Protein AF-A0A7J8QUI2-F1 (afdb_monomer)

Sequence (270 aa):
MNAYTRILAKKHPNFCINCVCPGFVKTDIN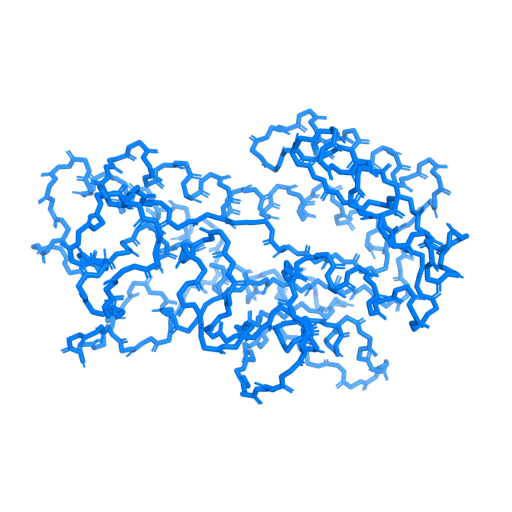NNTGHSTPEEGAAIPVKLALWPNGGAPSGLFFVQVVTGANKGIGLEICKQLAQNGTIVILTARDEKRGVEALHSLKHSGLSDRLAFHQLDVTKPKSIASLADFVKEQFGKLDILVNNAGISGVTFSVASGTEEYSSIWSKATETYELAEECLKTNYYGAKRTTEALIPLLQISESPRIVNISSSTVMLKDMVGKQLKGVLTGFTTEEKLSDLISEYLKDFKQGLLESKGWPTCLSAYTVS

Nearest PDB structures (foldseek):
  5o98-assembly1_A  TM=8.741E-01  e=4.692E-19  Catharanthus roseus
  5o98-assembly2_B  TM=8.730E-01  e=5.574E-19  Catharanthus roseus
  4yae-assembly1_B  TM=7.467E-01  e=2.549E-06  Sphingobium sp. SYK-6
  3u4d-assembly1_A-2  TM=6.286E-01  e=1.681E-04  Bacillus subtilis
  3u49-assembly2_D  TM=5.284E-01  e=1.003E-04  Bacillus subtilis

Foldseek 3Di:
DLLVQLQVCVVCVLAAGEEEALAQEQDVQLLGQGPAYLLSSLVVVLCLLPPDPPDRHGSYYDYDDGHDDDHDNLLNNQLSCLVVPAQDEQEDQDPVVQVVSQVVSVVVVSNVSYHYAYDDLLDLVSLLVVLVVCCVPPVADAEAELPWFHLLWDAPDHGDDDDSVVGQVRTDHDLVSLVVRCSTQPSSLVSSCVSRVVRQVPDPHHYYYRYAHCCLVQQHPPGHGLPPLRPDDNDPVVLVVSSVVLSVCRVVVNCVVVSQRPGSRSRNSD

Radius of gyration: 18.33 Å; Cα contacts (8 Å, |Δi|>4): 467; chains: 1; bounding box: 46×39×49 Å

Organism: Gossypium davidsonii (NCBI:txid34287)

InterPro domains:
  IPR002347 Short-chain dehydrogenase/reductase SDR [PF00106] (65-215)
  IPR002347 Short-chain dehydrogenase/reductase SDR [PR00080] (139-150)
  IPR002347 Short-chain dehydrogenase/reductase SDR [PR00080] (206-214)
  IPR002347 Short-chain dehydrogenase/reductase SDR [PR00080] (267-270)
  IPR002347 Short-chain dehydrogenase/reductase SDR [PR00081] (63-80)
  IPR002347 Short-chain dehydrogenase/reductase SDR [PR00081] (139-150)
  IPR002347 Short-chain dehydrogenase/reductase SDR [PR00081] (200-216)
  IPR002347 Short-chain dehydrogenase/reductase SDR [PR00081] (267-270)
  IPR036291 NAD(P)-binding domain superfamily [SSF51735] (2-61)
  IPR036291 NAD(P)-binding domain superfamily [SSF51735] (64-217)

Structure (mmCIF, N/CA/C/O backbone):
data_AF-A0A7J8QUI2-F1
#
_entry.id   AF-A0A7J8QUI2-F1
#
loop_
_atom_site.group_PDB
_atom_site.id
_atom_site.type_symbol
_atom_site.label_atom_id
_atom_site.label_alt_id
_atom_site.label_comp_id
_atom_site.label_asym_id
_atom_site.label_entity_id
_atom_site.label_seq_id
_atom_site.pdbx_PDB_ins_code
_atom_site.Cartn_x
_atom_site.Cartn_y
_atom_site.Cartn_z
_atom_site.occupancy
_atom_site.B_iso_or_equiv
_atom_site.auth_seq_id
_atom_site.auth_comp_id
_atom_site.auth_asym_id
_atom_site.auth_atom_id
_atom_site.pdbx_PDB_model_num
ATOM 1 N N . MET A 1 1 ? -7.174 -3.251 5.020 1.00 83.88 1 MET A N 1
ATOM 2 C CA . MET A 1 1 ? -6.485 -3.796 3.825 1.00 83.88 1 MET A CA 1
ATOM 3 C C . MET A 1 1 ? -6.555 -5.321 3.668 1.00 83.88 1 MET A C 1
ATOM 5 O O . MET A 1 1 ? -6.699 -5.795 2.539 1.00 83.88 1 MET A O 1
ATOM 9 N N . ASN A 1 2 ? -6.488 -6.124 4.740 1.00 82.75 2 ASN A N 1
ATOM 10 C CA . ASN A 1 2 ? -6.459 -7.600 4.637 1.00 82.75 2 ASN A CA 1
ATOM 11 C C . ASN A 1 2 ? -7.648 -8.203 3.860 1.00 82.75 2 ASN A C 1
ATOM 13 O O . ASN A 1 2 ? -7.455 -9.029 2.968 1.00 82.75 2 ASN A O 1
ATOM 17 N N . ALA A 1 3 ? -8.880 -7.778 4.157 1.00 84.38 3 ALA A N 1
ATOM 18 C CA . ALA A 1 3 ? -10.076 -8.284 3.479 1.00 84.38 3 ALA A CA 1
ATOM 19 C C . ALA A 1 3 ? -10.130 -7.885 1.990 1.00 84.38 3 ALA A C 1
ATOM 21 O O . ALA A 1 3 ? -10.401 -8.736 1.143 1.00 84.38 3 ALA A O 1
ATOM 22 N N . TYR A 1 4 ? -9.775 -6.637 1.660 1.00 89.38 4 TYR A N 1
ATOM 23 C CA . TYR A 1 4 ? -9.671 -6.159 0.275 1.00 89.38 4 TYR A CA 1
ATOM 24 C C . TYR A 1 4 ? -8.707 -7.010 -0.558 1.00 89.38 4 TYR A C 1
ATOM 26 O O . TYR A 1 4 ? -9.054 -7.441 -1.651 1.00 89.38 4 TYR A O 1
ATOM 34 N N . THR A 1 5 ? -7.542 -7.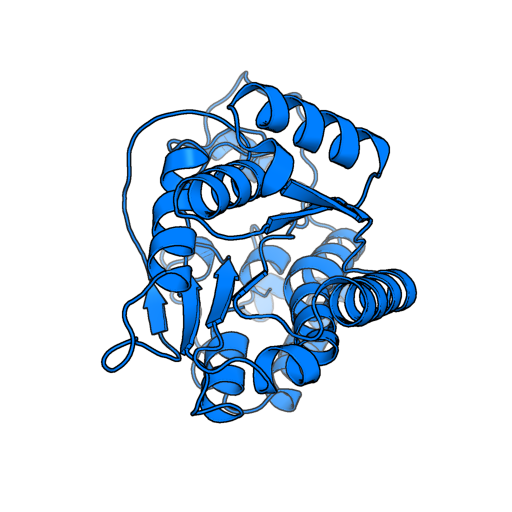350 0.001 1.00 87.94 5 THR A N 1
ATOM 35 C CA . THR A 1 5 ? -6.556 -8.234 -0.646 1.00 87.94 5 THR A CA 1
ATOM 36 C C . THR A 1 5 ? -7.166 -9.584 -1.037 1.00 87.94 5 THR A C 1
ATOM 38 O O . THR A 1 5 ? -6.958 -10.053 -2.152 1.00 87.94 5 THR A O 1
ATOM 41 N N . ARG A 1 6 ? -7.967 -10.196 -0.154 1.00 86.94 6 ARG A N 1
ATOM 42 C CA . ARG A 1 6 ? -8.638 -11.483 -0.418 1.00 86.94 6 ARG A CA 1
ATOM 43 C C . ARG A 1 6 ? -9.709 -11.374 -1.504 1.00 86.94 6 ARG A C 1
ATOM 45 O O . ARG A 1 6 ? -9.823 -12.268 -2.339 1.00 86.94 6 ARG A O 1
ATOM 52 N N . ILE A 1 7 ? -10.486 -10.290 -1.493 1.00 89.06 7 ILE A N 1
ATOM 53 C CA . ILE A 1 7 ? -11.509 -10.010 -2.511 1.00 89.06 7 ILE A CA 1
ATOM 54 C C . ILE A 1 7 ? -10.842 -9.808 -3.875 1.00 89.06 7 ILE A C 1
ATOM 56 O O . ILE A 1 7 ? -11.246 -10.423 -4.861 1.00 89.06 7 ILE A O 1
ATOM 60 N N . LEU A 1 8 ? -9.768 -9.019 -3.917 1.00 90.81 8 LEU A N 1
ATOM 61 C CA . LEU A 1 8 ? -9.029 -8.718 -5.134 1.00 90.81 8 LEU A CA 1
ATOM 62 C C . LEU A 1 8 ? -8.315 -9.956 -5.704 1.00 90.81 8 LEU A C 1
ATOM 64 O O . LEU A 1 8 ? -8.410 -10.202 -6.902 1.00 90.81 8 LEU A O 1
ATOM 68 N N . ALA A 1 9 ? -7.697 -10.787 -4.856 1.00 88.75 9 ALA A N 1
ATOM 69 C CA . ALA A 1 9 ? -7.125 -12.080 -5.251 1.00 88.75 9 ALA A CA 1
ATOM 70 C C . ALA A 1 9 ? -8.171 -13.018 -5.881 1.00 88.75 9 ALA A C 1
ATOM 72 O O . ALA A 1 9 ? -7.892 -13.687 -6.87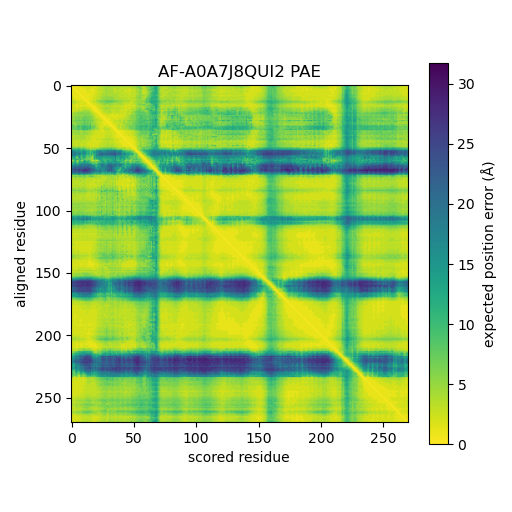2 1.00 88.75 9 ALA A O 1
ATOM 73 N N . LYS A 1 10 ? -9.404 -13.031 -5.354 1.00 88.56 10 LYS A N 1
ATOM 74 C CA . LYS A 1 10 ? -10.517 -13.797 -5.939 1.00 88.56 10 LYS A CA 1
ATOM 75 C C . LYS A 1 10 ? -10.998 -13.212 -7.277 1.00 88.56 10 LYS A C 1
ATOM 77 O O . LYS A 1 10 ? -11.400 -13.968 -8.156 1.00 88.56 10 LYS A O 1
ATOM 82 N N . LYS A 1 11 ? -10.977 -11.883 -7.423 1.00 91.38 11 LYS A N 1
ATOM 83 C CA . LYS A 1 11 ? -11.385 -11.142 -8.632 1.00 91.38 11 LYS A CA 1
ATOM 84 C C . LYS A 1 11 ? -10.360 -11.270 -9.770 1.00 91.38 11 LYS A C 1
ATOM 86 O O . LYS A 1 11 ? -10.746 -11.283 -10.934 1.00 91.38 11 LYS A O 1
ATOM 91 N N . HIS A 1 12 ? -9.078 -11.415 -9.433 1.00 91.19 12 HIS A N 1
ATOM 92 C CA . HIS A 1 12 ? -7.960 -11.544 -10.372 1.00 91.19 12 HIS A CA 1
ATOM 93 C C . HIS A 1 12 ? -7.139 -12.817 -10.075 1.00 91.19 12 HIS A C 1
ATOM 95 O O . HIS A 1 12 ? -6.015 -12.717 -9.585 1.00 91.19 12 HIS A O 1
ATOM 101 N N . PRO A 1 13 ? -7.659 -14.024 -10.378 1.00 88.06 13 PRO A N 1
ATOM 102 C CA . PRO A 1 13 ? -7.003 -15.290 -10.022 1.00 88.06 13 PRO A CA 1
ATOM 103 C C . PRO A 1 13 ? -5.641 -15.506 -10.705 1.00 88.06 13 PRO A C 1
ATOM 105 O O . PRO A 1 13 ? -4.822 -16.268 -10.202 1.00 88.06 13 PRO A O 1
ATOM 108 N N . ASN A 1 14 ? -5.378 -14.810 -11.816 1.00 87.44 14 ASN A N 1
ATOM 109 C CA . ASN A 1 14 ? -4.098 -14.850 -12.533 1.00 87.44 14 ASN A CA 1
ATOM 110 C C . ASN A 1 14 ? -3.036 -13.907 -11.925 1.00 87.44 14 ASN A C 1
ATOM 112 O O . ASN A 1 14 ? -1.919 -13.841 -12.428 1.00 87.44 14 ASN A O 1
ATOM 116 N N . PHE A 1 15 ? -3.381 -13.138 -10.887 1.00 89.31 15 PHE A N 1
ATOM 117 C CA . PHE A 1 15 ? -2.477 -12.210 -10.208 1.00 89.31 15 PHE A CA 1
ATOM 118 C C . PHE A 1 15 ? -2.055 -12.798 -8.855 1.00 89.31 15 PHE A C 1
ATOM 120 O O . PHE A 1 15 ? -2.868 -13.380 -8.128 1.00 89.31 15 PHE A O 1
ATOM 127 N N . CYS A 1 16 ? -0.806 -12.568 -8.448 1.00 90.12 16 CYS A N 1
ATOM 128 C CA . CYS A 1 16 ? -0.374 -12.893 -7.087 1.00 90.12 16 CYS A CA 1
ATOM 129 C C . CYS A 1 16 ? -0.553 -11.652 -6.210 1.00 90.12 16 CYS A C 1
ATOM 131 O O . CYS A 1 16 ? 0.210 -10.688 -6.296 1.00 90.12 16 CYS A O 1
ATOM 133 N N . ILE A 1 17 ? -1.611 -11.665 -5.402 1.00 89.31 17 ILE A N 1
ATOM 134 C CA . ILE A 1 17 ? -2.102 -10.512 -4.649 1.00 89.31 17 ILE A CA 1
ATOM 135 C C . ILE A 1 17 ? -2.018 -10.851 -3.169 1.00 89.31 17 ILE A C 1
ATOM 137 O O . ILE A 1 17 ? -2.785 -11.674 -2.678 1.00 89.31 17 ILE A O 1
ATOM 141 N N . ASN A 1 18 ? -1.085 -10.235 -2.449 1.00 86.44 18 ASN A N 1
ATOM 142 C CA . ASN A 1 18 ? -0.805 -10.571 -1.056 1.00 86.44 18 ASN A CA 1
ATOM 143 C C . ASN A 1 18 ? -0.789 -9.337 -0.164 1.00 86.44 18 ASN A C 1
ATOM 145 O O . ASN A 1 18 ? -0.581 -8.212 -0.617 1.00 86.44 18 ASN A O 1
ATOM 149 N N . CYS A 1 19 ? -0.994 -9.567 1.128 1.00 83.75 19 CYS A N 1
ATOM 150 C CA . CYS A 1 19 ? -0.905 -8.539 2.149 1.00 83.75 19 CYS A CA 1
ATOM 151 C C . CYS A 1 19 ? 0.195 -8.889 3.150 1.00 83.75 19 CYS A C 1
ATOM 153 O O . CYS A 1 19 ? 0.457 -10.062 3.412 1.00 83.75 19 CYS A O 1
ATOM 155 N N . VAL A 1 20 ? 0.872 -7.885 3.694 1.00 82.81 20 VAL A N 1
ATOM 156 C CA . VAL A 1 20 ? 2.030 -8.100 4.563 1.00 82.81 20 VAL A CA 1
ATOM 157 C C . VAL A 1 20 ? 2.093 -7.049 5.659 1.00 82.81 20 VAL A C 1
ATOM 159 O O . VAL A 1 20 ? 1.961 -5.855 5.397 1.00 82.81 20 VAL A O 1
ATOM 162 N N . CYS A 1 21 ? 2.322 -7.501 6.890 1.00 80.81 21 CYS A N 1
ATOM 163 C CA . CYS A 1 21 ? 2.777 -6.630 7.962 1.00 80.81 21 CYS A CA 1
ATOM 164 C C . CYS A 1 21 ? 4.313 -6.515 7.890 1.00 80.81 21 CYS A C 1
ATOM 166 O O . CYS A 1 21 ? 4.985 -7.545 7.980 1.00 80.81 21 CYS A O 1
ATOM 168 N N . PRO A 1 22 ? 4.884 -5.301 7.767 1.00 73.75 22 PRO A N 1
ATOM 169 C CA . PRO A 1 22 ? 6.332 -5.082 7.753 1.00 73.75 22 PRO A CA 1
ATOM 170 C C . PRO A 1 22 ? 6.965 -5.173 9.157 1.00 73.75 22 PRO A C 1
ATOM 172 O O . PRO A 1 22 ? 8.160 -4.949 9.307 1.00 73.75 22 PRO A O 1
ATOM 175 N N . GLY A 1 23 ? 6.178 -5.470 10.196 1.00 73.44 23 GLY A N 1
ATOM 176 C CA . GLY A 1 23 ? 6.597 -5.414 11.595 1.00 73.44 23 GLY A CA 1
ATOM 177 C C . GLY A 1 23 ? 6.425 -4.021 12.207 1.00 73.44 23 GLY A C 1
ATOM 178 O O . GLY A 1 23 ? 5.880 -3.101 11.594 1.00 73.44 23 GLY A O 1
ATOM 179 N N . PHE A 1 24 ? 6.883 -3.856 13.449 1.00 73.62 24 PHE A N 1
ATOM 180 C CA . PHE A 1 24 ? 6.763 -2.591 14.174 1.00 73.62 24 PHE A CA 1
ATOM 181 C C . PHE A 1 24 ? 7.965 -1.674 13.884 1.00 73.62 24 PHE A C 1
ATOM 183 O O . PHE A 1 24 ? 8.955 -1.641 14.617 1.00 73.62 24 PHE A O 1
ATOM 190 N N . VAL A 1 25 ? 7.883 -0.969 12.753 1.00 75.81 25 VAL A N 1
ATOM 191 C CA . VAL A 1 25 ? 9.021 -0.329 12.079 1.00 75.81 25 VAL A CA 1
ATOM 192 C C . VAL A 1 25 ? 9.087 1.189 12.286 1.00 75.81 25 VAL A C 1
ATOM 194 O O . VAL A 1 25 ? 8.081 1.878 12.128 1.00 75.81 25 VAL A O 1
ATOM 197 N N . LYS A 1 26 ? 10.280 1.736 12.563 1.00 77.94 26 LYS A N 1
ATOM 198 C CA . LYS A 1 26 ? 10.544 3.176 12.753 1.00 77.94 26 LYS A CA 1
ATOM 199 C C . LYS A 1 26 ? 10.162 3.979 11.511 1.00 77.94 26 LYS A C 1
ATOM 201 O O . LYS A 1 26 ? 10.851 3.930 10.492 1.00 77.94 26 LYS A O 1
ATOM 206 N N . THR A 1 27 ? 9.047 4.698 11.595 1.00 75.88 27 THR A N 1
ATOM 207 C CA . THR A 1 27 ? 8.520 5.544 10.518 1.00 75.88 27 THR A CA 1
ATOM 208 C C . THR A 1 27 ? 7.736 6.720 11.097 1.00 75.88 27 THR A C 1
ATOM 210 O O . THR A 1 27 ? 7.347 6.711 12.265 1.00 75.88 27 THR A O 1
ATOM 213 N N . ASP A 1 28 ? 7.435 7.711 10.259 1.00 77.88 28 ASP A N 1
ATOM 214 C CA . ASP A 1 28 ? 6.601 8.861 10.629 1.00 77.88 28 ASP A CA 1
ATOM 215 C C . ASP A 1 28 ? 5.225 8.425 11.197 1.00 77.88 28 ASP A C 1
ATOM 217 O O . ASP A 1 28 ? 4.696 9.084 12.089 1.00 77.88 28 ASP A O 1
ATOM 221 N N . ILE A 1 29 ? 4.684 7.268 10.771 1.00 75.62 29 ILE A N 1
ATOM 222 C CA . ILE A 1 29 ? 3.370 6.738 11.196 1.00 75.62 29 ILE A CA 1
ATOM 223 C C . ILE A 1 29 ? 3.278 6.445 12.703 1.00 75.62 29 ILE A C 1
ATOM 225 O O . ILE A 1 29 ? 2.197 6.523 13.284 1.00 75.62 29 ILE A O 1
ATOM 229 N N . ASN A 1 30 ? 4.409 6.104 13.331 1.00 69.50 30 ASN A N 1
ATOM 230 C CA . ASN A 1 30 ? 4.522 5.774 14.752 1.00 69.50 30 ASN A CA 1
ATOM 231 C C . ASN A 1 30 ? 5.491 6.709 15.482 1.00 69.50 30 ASN A C 1
ATOM 233 O O . ASN A 1 30 ? 6.081 6.321 16.489 1.00 69.50 30 ASN A O 1
ATOM 237 N N . ASN A 1 31 ? 5.689 7.926 14.966 1.00 73.69 31 ASN A N 1
ATOM 238 C CA . ASN A 1 31 ? 6.605 8.912 15.538 1.00 73.69 31 ASN A CA 1
ATOM 239 C C . ASN A 1 31 ? 8.040 8.363 15.742 1.00 73.69 31 ASN A C 1
ATOM 241 O O . ASN A 1 31 ? 8.725 8.699 16.704 1.00 73.69 31 ASN A O 1
ATOM 245 N N . ASN A 1 32 ? 8.479 7.469 14.845 1.00 76.06 32 ASN A N 1
ATOM 246 C CA . ASN A 1 32 ? 9.757 6.747 14.892 1.00 76.06 32 ASN A CA 1
ATOM 247 C C . ASN A 1 32 ? 9.994 5.889 16.159 1.00 76.06 32 ASN A C 1
ATOM 249 O O . ASN A 1 32 ? 11.134 5.535 16.457 1.00 76.06 32 ASN A O 1
ATOM 253 N N . THR A 1 33 ? 8.929 5.480 16.860 1.00 72.44 33 THR A N 1
ATOM 254 C CA . THR A 1 33 ? 8.998 4.625 18.069 1.00 72.44 33 THR A CA 1
ATOM 255 C C . THR A 1 33 ? 9.194 3.128 17.787 1.00 72.44 33 THR A C 1
ATOM 257 O O . THR A 1 33 ? 9.359 2.346 18.723 1.00 72.44 33 THR A O 1
ATOM 260 N N . GLY A 1 34 ? 9.201 2.726 16.509 1.00 69.38 34 GLY A N 1
ATOM 261 C CA . GLY A 1 34 ? 9.439 1.351 16.051 1.00 69.38 34 GLY A CA 1
ATOM 262 C C . GLY A 1 34 ? 10.635 0.646 16.703 1.00 69.38 34 GLY A C 1
ATOM 263 O O . GLY A 1 34 ? 11.652 1.267 17.009 1.00 69.38 34 GLY A O 1
ATOM 264 N N . HIS A 1 35 ? 10.556 -0.674 16.855 1.00 72.88 35 HIS A N 1
ATOM 265 C CA . HIS A 1 35 ? 11.715 -1.494 17.229 1.00 72.88 35 HIS A CA 1
ATOM 266 C C . HIS A 1 35 ? 12.541 -1.866 15.993 1.00 72.88 35 HIS A C 1
ATOM 268 O O . HIS A 1 35 ? 13.765 -1.745 16.009 1.00 72.88 35 HIS A O 1
ATOM 274 N N . SER A 1 36 ? 11.851 -2.231 14.912 1.00 72.12 36 SER A N 1
ATOM 275 C CA . SER A 1 36 ? 12.439 -2.575 13.620 1.00 72.12 36 SER A CA 1
ATOM 276 C C . SER A 1 36 ? 12.769 -1.343 12.785 1.00 72.12 36 SER A C 1
ATOM 278 O O . SER A 1 36 ? 12.201 -0.264 12.964 1.00 72.12 36 SER A O 1
ATOM 280 N N . THR A 1 37 ? 13.663 -1.496 11.821 1.00 77.12 37 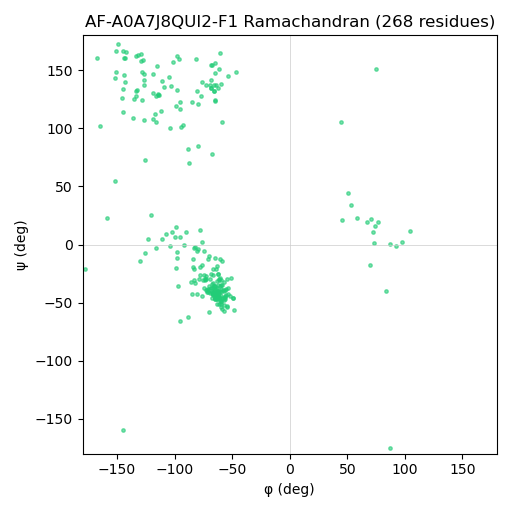THR A N 1
ATOM 281 C CA . THR A 1 37 ? 13.984 -0.475 10.827 1.00 77.12 37 THR A CA 1
ATOM 282 C C . THR A 1 37 ? 13.313 -0.721 9.470 1.00 77.12 37 THR A C 1
ATOM 284 O O . THR A 1 37 ? 12.918 -1.829 9.124 1.00 77.12 37 THR A O 1
ATOM 287 N N . PRO A 1 38 ? 13.148 0.334 8.671 1.00 79.88 38 PRO A N 1
ATOM 288 C CA . PRO A 1 38 ? 12.580 0.273 7.329 1.00 79.88 38 PRO A CA 1
ATOM 289 C C . PRO A 1 38 ? 13.129 -0.730 6.318 1.00 79.88 38 PRO A C 1
ATOM 291 O O . PRO A 1 38 ? 12.363 -1.171 5.467 1.00 79.88 38 PRO A O 1
ATOM 294 N N . GLU A 1 39 ? 14.399 -1.113 6.409 1.00 79.25 39 GLU A N 1
ATOM 295 C CA . GLU A 1 39 ? 14.991 -2.132 5.530 1.00 79.25 39 GLU A CA 1
ATOM 296 C C . GLU A 1 39 ? 14.451 -3.529 5.820 1.00 79.25 39 GLU A C 1
ATOM 298 O O . GLU A 1 39 ? 14.096 -4.282 4.911 1.00 79.25 39 GLU A O 1
ATOM 303 N N . GLU A 1 40 ? 14.270 -3.808 7.103 1.00 79.31 40 GLU A N 1
ATOM 304 C CA . GLU A 1 40 ? 13.644 -5.012 7.635 1.00 79.31 40 GLU A CA 1
ATOM 305 C C . GLU A 1 40 ? 12.190 -5.107 7.172 1.00 79.31 40 GLU A C 1
ATOM 307 O O . GLU A 1 40 ? 11.741 -6.145 6.684 1.00 79.31 40 GLU A O 1
ATOM 312 N N . GLY A 1 41 ? 11.476 -3.981 7.266 1.00 78.06 41 GLY A N 1
ATOM 313 C CA . GLY A 1 41 ? 10.093 -3.861 6.820 1.00 78.06 41 GLY A CA 1
ATOM 314 C C . GLY A 1 41 ? 9.914 -3.980 5.307 1.00 78.06 41 GLY A C 1
ATOM 315 O O . GLY A 1 41 ? 8.850 -4.404 4.859 1.00 78.06 41 GLY A O 1
ATOM 316 N N . ALA A 1 42 ? 10.937 -3.642 4.518 1.00 84.31 42 ALA A N 1
ATOM 317 C CA . ALA A 1 42 ? 10.921 -3.738 3.060 1.00 84.31 42 ALA A CA 1
ATOM 318 C C . ALA A 1 42 ? 11.152 -5.167 2.536 1.00 84.31 42 ALA A C 1
ATOM 320 O O . ALA A 1 42 ? 10.592 -5.534 1.500 1.00 84.31 42 ALA A O 1
ATOM 321 N N . ALA A 1 43 ? 11.908 -5.994 3.268 1.00 83.06 43 ALA A N 1
ATOM 322 C CA . ALA A 1 43 ? 12.372 -7.301 2.801 1.00 83.06 43 ALA A CA 1
ATOM 323 C C . ALA A 1 43 ? 11.240 -8.255 2.370 1.00 83.06 43 ALA A C 1
ATOM 325 O O . ALA A 1 43 ? 11.354 -8.960 1.365 1.00 83.06 43 ALA A O 1
ATOM 326 N N . ILE A 1 44 ? 10.122 -8.291 3.105 1.00 81.88 44 ILE A N 1
ATOM 327 C CA . ILE A 1 44 ? 9.007 -9.205 2.800 1.00 81.88 44 ILE A CA 1
ATOM 328 C C . ILE A 1 44 ? 8.106 -8.681 1.674 1.00 81.88 44 ILE A C 1
ATOM 330 O O . ILE A 1 44 ? 7.789 -9.473 0.783 1.00 81.88 44 ILE A O 1
ATOM 334 N N . PRO A 1 45 ? 7.741 -7.384 1.625 1.00 83.81 45 PRO A N 1
ATOM 335 C CA . PRO A 1 45 ? 7.160 -6.784 0.429 1.00 83.81 45 PRO A CA 1
ATOM 336 C C . PRO A 1 45 ? 7.959 -7.077 -0.848 1.00 83.81 45 PRO A C 1
ATOM 338 O O . PRO A 1 45 ? 7.380 -7.510 -1.842 1.00 83.81 45 PRO A O 1
ATOM 341 N N . VAL A 1 46 ? 9.287 -6.929 -0.798 1.00 85.50 46 VAL A N 1
ATOM 342 C CA . VAL A 1 46 ? 10.198 -7.229 -1.915 1.00 85.50 46 VAL A CA 1
ATOM 343 C C . VAL A 1 46 ? 10.180 -8.722 -2.256 1.00 85.50 46 VAL A C 1
ATOM 345 O O . VAL A 1 46 ? 10.013 -9.080 -3.418 1.00 85.50 46 VAL A O 1
ATOM 348 N N . LYS A 1 47 ? 10.255 -9.615 -1.260 1.00 86.62 47 LYS A N 1
ATOM 349 C CA . LYS A 1 47 ? 10.179 -11.072 -1.475 1.00 86.62 47 LYS A CA 1
ATOM 350 C C . LYS A 1 47 ? 8.857 -11.524 -2.109 1.00 86.62 47 LYS A C 1
ATOM 352 O O . LYS A 1 47 ? 8.859 -12.460 -2.902 1.00 86.62 47 LYS A O 1
ATOM 357 N N . LEU A 1 48 ? 7.734 -10.889 -1.766 1.00 84.50 48 LEU A N 1
ATOM 358 C CA . LEU A 1 48 ? 6.426 -11.177 -2.369 1.00 84.50 48 LEU A CA 1
ATOM 359 C C . LEU A 1 48 ? 6.316 -10.615 -3.793 1.00 84.50 48 LEU A C 1
ATOM 361 O O . LEU A 1 48 ? 5.753 -11.276 -4.665 1.00 84.50 48 LEU A O 1
ATOM 365 N N . ALA A 1 49 ? 6.884 -9.433 -4.039 1.00 81.94 49 ALA A N 1
ATOM 366 C CA . ALA A 1 49 ? 6.967 -8.830 -5.366 1.00 81.94 49 ALA A CA 1
ATOM 367 C C . ALA A 1 49 ? 7.863 -9.633 -6.330 1.00 81.94 49 ALA A C 1
ATOM 369 O O . ALA A 1 49 ? 7.543 -9.749 -7.507 1.00 81.94 49 ALA A O 1
ATOM 370 N N . LEU A 1 50 ? 8.946 -10.234 -5.831 1.00 86.06 50 LEU A N 1
ATOM 371 C CA . LEU A 1 50 ? 9.906 -11.020 -6.617 1.00 86.06 50 LEU A CA 1
ATOM 372 C C . LEU A 1 50 ? 9.673 -12.543 -6.530 1.00 86.06 50 LEU A C 1
ATOM 374 O O . LEU A 1 50 ? 10.557 -13.326 -6.878 1.00 86.06 50 LEU A O 1
ATOM 378 N N . TRP A 1 51 ? 8.511 -12.994 -6.039 1.00 83.50 51 TRP A N 1
ATOM 379 C CA . TRP A 1 51 ? 8.273 -14.424 -5.817 1.00 83.50 51 TRP A CA 1
ATOM 380 C C . TRP A 1 51 ? 8.249 -15.215 -7.145 1.00 83.50 51 TRP A C 1
ATOM 382 O O . TRP A 1 51 ? 7.515 -14.812 -8.059 1.00 83.50 51 TRP A O 1
ATOM 392 N N . PRO A 1 52 ? 8.974 -16.353 -7.251 1.00 77.94 52 PRO A N 1
ATOM 393 C CA . PRO A 1 52 ? 9.070 -17.145 -8.478 1.00 77.94 52 PRO A CA 1
ATOM 394 C C . PRO A 1 52 ? 7.728 -17.552 -9.098 1.00 77.94 52 PRO A C 1
ATOM 396 O O . PRO A 1 52 ? 6.757 -17.880 -8.409 1.00 77.94 52 PRO A O 1
ATOM 399 N N . ASN A 1 53 ? 7.694 -17.584 -10.428 1.00 67.94 53 ASN A N 1
ATOM 400 C CA . ASN A 1 53 ? 6.529 -18.024 -11.190 1.00 67.94 53 ASN A CA 1
ATOM 401 C C . ASN A 1 53 ? 6.217 -19.512 -10.959 1.00 67.94 53 ASN A C 1
ATOM 403 O O . ASN A 1 53 ? 7.114 -20.321 -10.745 1.00 67.94 53 ASN A O 1
ATOM 407 N N . GLY A 1 54 ? 4.929 -19.870 -11.012 1.00 55.78 54 GLY A N 1
ATOM 408 C CA . GLY A 1 54 ? 4.464 -21.261 -10.891 1.00 55.78 54 GLY A CA 1
ATOM 409 C C . GLY A 1 54 ? 4.209 -21.775 -9.466 1.00 55.78 54 GLY A C 1
ATOM 410 O O . GLY A 1 54 ? 3.794 -22.918 -9.310 1.00 55.78 54 GLY A O 1
ATOM 411 N N . GLY A 1 55 ? 4.406 -20.957 -8.426 1.00 59.59 55 GLY A N 1
ATOM 412 C CA . GLY A 1 55 ? 4.145 -21.359 -7.033 1.00 59.59 55 GLY A CA 1
ATOM 413 C C . GLY A 1 55 ? 3.933 -20.194 -6.065 1.00 59.59 55 GLY A C 1
ATOM 414 O O . GLY A 1 55 ? 4.182 -20.326 -4.867 1.00 59.59 55 GLY A O 1
ATOM 415 N N . ALA A 1 56 ? 3.546 -19.028 -6.580 1.00 60.31 56 ALA A N 1
ATOM 416 C CA . ALA A 1 56 ? 3.355 -17.833 -5.773 1.00 60.31 56 ALA A CA 1
ATOM 417 C C . ALA A 1 56 ? 2.027 -17.890 -4.995 1.00 60.31 56 ALA A C 1
ATOM 419 O O . ALA A 1 56 ? 0.975 -18.103 -5.605 1.00 60.31 56 ALA A O 1
ATOM 420 N N . PRO A 1 57 ? 2.038 -17.682 -3.664 1.00 60.94 57 PRO A N 1
ATOM 421 C CA . PRO A 1 57 ? 0.805 -17.558 -2.898 1.00 60.94 57 PRO A CA 1
ATOM 422 C C . PRO A 1 57 ? -0.015 -16.353 -3.384 1.00 60.94 57 PRO A C 1
ATOM 424 O O . PRO A 1 57 ? 0.542 -15.362 -3.859 1.00 60.94 57 PRO A O 1
ATOM 427 N N . SER A 1 58 ? -1.337 -16.423 -3.244 1.00 66.88 58 SER A N 1
ATOM 428 C CA . SER A 1 58 ? -2.254 -15.314 -3.530 1.00 66.88 58 SER A CA 1
ATOM 429 C C . SER A 1 58 ? -3.404 -15.328 -2.521 1.00 66.88 58 SER A C 1
ATOM 431 O O . SER A 1 58 ? -3.813 -16.387 -2.043 1.00 66.88 58 SER A O 1
ATOM 433 N N . GLY A 1 59 ? -3.897 -14.150 -2.145 1.00 58.03 59 GLY A N 1
ATOM 434 C CA . GLY A 1 59 ? -4.914 -13.958 -1.110 1.00 58.03 59 GLY A CA 1
ATOM 435 C C . GLY A 1 59 ? -4.429 -14.183 0.328 1.00 58.03 59 GLY A C 1
ATOM 436 O O . GLY A 1 59 ? -5.266 -14.236 1.232 1.00 58.03 59 GLY A O 1
ATOM 437 N N . LEU A 1 60 ? -3.117 -14.321 0.562 1.00 63.31 60 LEU A N 1
ATOM 438 C CA . LEU A 1 60 ? -2.549 -14.582 1.889 1.00 63.31 60 LEU A CA 1
ATOM 439 C C . LEU A 1 60 ? -2.072 -13.303 2.597 1.00 63.31 60 LEU A C 1
ATOM 441 O O . LEU A 1 60 ? -1.819 -12.267 1.977 1.00 63.31 60 LEU A O 1
ATOM 445 N N . PHE A 1 61 ? -1.949 -13.405 3.922 1.00 41.78 61 PHE A N 1
ATOM 446 C CA . PHE A 1 61 ? -1.397 -12.375 4.797 1.00 41.78 61 PHE A CA 1
ATOM 447 C C . PHE A 1 61 ? -0.120 -12.889 5.474 1.00 41.78 61 PHE A C 1
ATOM 449 O O . PHE A 1 61 ? -0.134 -13.963 6.076 1.00 41.78 61 PHE A O 1
ATOM 456 N N . PHE A 1 62 ? 0.972 -12.129 5.374 1.00 49.47 62 PHE A N 1
ATOM 457 C CA . PHE A 1 62 ? 2.299 -12.516 5.860 1.00 49.47 62 PHE A CA 1
ATOM 458 C C . PHE A 1 62 ? 2.751 -11.682 7.063 1.00 49.47 62 PHE A C 1
ATOM 460 O O . PHE A 1 62 ? 2.559 -10.466 7.109 1.00 49.47 62 PHE A O 1
ATOM 467 N N . VAL A 1 63 ? 3.399 -12.358 8.015 1.00 32.66 63 VAL A N 1
ATOM 468 C CA . VAL A 1 63 ? 3.890 -11.815 9.290 1.00 32.66 63 VAL A CA 1
ATOM 469 C C . VAL A 1 63 ? 5.297 -12.336 9.513 1.00 32.66 63 VAL A C 1
ATOM 471 O O . VAL A 1 63 ? 5.486 -13.551 9.482 1.00 32.66 63 VAL A O 1
ATOM 474 N N . GLN A 1 64 ? 6.275 -11.457 9.730 1.00 33.06 64 GLN A N 1
ATOM 475 C CA . GLN A 1 64 ? 7.660 -11.852 10.013 1.00 33.06 64 GLN A CA 1
ATOM 476 C C . GLN A 1 64 ? 8.326 -10.892 11.008 1.00 33.06 64 GLN A C 1
ATOM 478 O O . GLN A 1 64 ? 7.814 -9.809 11.289 1.00 33.06 64 GLN A O 1
ATOM 483 N N . VAL A 1 65 ? 9.470 -11.326 11.536 1.00 25.16 65 VAL A N 1
ATOM 484 C CA . VAL A 1 65 ? 10.396 -10.558 12.379 1.00 25.16 65 VAL A CA 1
ATOM 485 C C . VAL A 1 65 ? 11.724 -10.492 11.627 1.00 25.16 65 VAL A C 1
ATOM 487 O O . VAL A 1 65 ? 12.187 -11.518 11.133 1.00 25.16 65 VAL A O 1
ATOM 490 N N . VAL A 1 66 ? 12.305 -9.299 11.496 1.00 28.34 66 VAL A N 1
ATOM 491 C CA . VAL A 1 66 ? 13.520 -9.011 10.705 1.00 28.34 66 VAL A CA 1
ATOM 492 C C . VAL A 1 66 ? 14.349 -7.939 11.462 1.00 28.34 66 VAL A C 1
ATOM 494 O O . VAL A 1 66 ? 13.800 -7.316 12.370 1.00 28.34 66 VAL A O 1
ATOM 497 N N . THR A 1 67 ? 15.658 -7.777 11.185 1.00 26.81 67 THR A N 1
ATOM 498 C CA . THR A 1 67 ? 16.616 -6.954 11.980 1.00 26.81 67 THR A CA 1
ATOM 499 C C . THR A 1 67 ? 17.715 -6.241 11.134 1.00 26.81 67 THR A C 1
ATOM 501 O O . THR A 1 67 ? 18.453 -6.927 10.433 1.00 26.81 67 THR A O 1
ATOM 504 N N . GLY A 1 68 ? 17.874 -4.909 11.253 1.00 25.64 68 GLY A N 1
ATOM 505 C CA . GLY A 1 68 ? 18.803 -3.975 10.556 1.00 25.64 68 GLY A CA 1
ATOM 506 C C . GLY A 1 68 ? 18.491 -3.586 9.083 1.00 25.64 68 GLY A C 1
ATOM 507 O O . GLY A 1 68 ? 17.948 -4.410 8.357 1.00 25.64 68 GLY A O 1
ATOM 508 N N . ALA A 1 69 ? 18.856 -2.398 8.546 1.00 39.66 69 ALA A N 1
ATOM 509 C CA . ALA A 1 69 ? 19.150 -1.057 9.106 1.00 39.66 69 ALA A CA 1
ATOM 510 C C . ALA A 1 69 ? 19.164 0.065 7.995 1.00 39.66 69 ALA A C 1
ATOM 512 O O . ALA A 1 69 ? 20.205 0.359 7.409 1.00 39.66 69 ALA A O 1
ATOM 513 N N . ASN A 1 70 ? 18.155 0.936 7.775 1.00 31.89 70 ASN A N 1
ATOM 514 C CA . ASN A 1 70 ? 17.742 1.921 8.795 1.00 31.89 70 ASN A CA 1
ATOM 515 C C . ASN A 1 70 ? 16.538 2.889 8.524 1.00 31.89 70 ASN A C 1
ATOM 517 O O . ASN A 1 70 ? 16.057 3.418 9.527 1.00 31.89 70 ASN A O 1
ATOM 521 N N . LYS A 1 71 ? 16.048 3.220 7.297 1.00 51.97 71 LYS A N 1
ATOM 522 C CA . LYS A 1 71 ? 15.093 4.374 7.117 1.00 51.97 71 LYS A CA 1
ATOM 523 C C . LYS A 1 71 ? 14.073 4.341 5.940 1.00 51.97 71 LYS A C 1
ATOM 525 O O . LYS A 1 71 ? 14.405 3.883 4.861 1.00 51.97 71 LYS A O 1
ATOM 530 N N . GLY A 1 72 ? 12.845 4.850 6.188 1.00 70.88 72 GLY A N 1
ATOM 531 C CA . GLY A 1 72 ? 11.620 4.899 5.342 1.00 70.88 72 GLY A CA 1
ATOM 532 C C . GLY A 1 72 ? 11.200 3.633 4.556 1.00 70.88 72 GLY A C 1
ATOM 533 O O . GLY A 1 72 ? 11.788 3.377 3.514 1.00 70.88 72 GLY A O 1
ATOM 534 N N . ILE A 1 73 ? 10.153 2.875 4.962 1.00 81.06 73 ILE A N 1
ATOM 535 C CA . ILE A 1 73 ? 9.852 1.533 4.368 1.00 81.06 73 ILE A CA 1
ATOM 536 C C . ILE A 1 73 ? 9.723 1.589 2.841 1.00 81.06 73 ILE A C 1
ATOM 538 O O . ILE A 1 73 ? 10.420 0.869 2.133 1.00 81.06 73 ILE A O 1
ATOM 542 N N . GLY A 1 74 ? 8.862 2.469 2.322 1.00 77.06 74 GLY A N 1
ATOM 543 C CA . GLY A 1 74 ? 8.621 2.572 0.880 1.00 77.06 74 GLY A CA 1
ATOM 544 C C . GLY A 1 74 ? 9.863 2.962 0.070 1.00 77.06 74 GLY A C 1
ATOM 545 O O . GLY A 1 74 ? 10.009 2.512 -1.064 1.00 77.06 74 GLY A O 1
ATOM 546 N N . LEU A 1 75 ? 10.780 3.742 0.654 1.00 80.75 75 LEU A N 1
ATOM 547 C CA . LEU A 1 75 ? 12.037 4.118 0.003 1.00 80.75 75 LEU A CA 1
ATOM 548 C C . LEU A 1 75 ? 12.972 2.912 -0.125 1.00 80.75 75 LEU A C 1
ATOM 550 O O . LEU A 1 75 ? 13.578 2.698 -1.172 1.00 80.75 75 LEU A O 1
ATOM 554 N N . GLU A 1 76 ? 13.047 2.096 0.922 1.00 87.31 76 GLU A N 1
ATOM 555 C CA . GLU A 1 76 ? 13.903 0.917 0.933 1.00 87.31 76 GLU A CA 1
ATOM 556 C C . GLU A 1 76 ? 13.316 -0.233 0.092 1.00 87.31 76 GLU A C 1
ATOM 558 O O . GLU A 1 76 ? 14.069 -0.927 -0.584 1.00 87.31 76 GLU A O 1
ATOM 563 N N . ILE A 1 77 ? 11.982 -0.352 -0.016 1.00 84.00 77 ILE A N 1
ATOM 564 C CA . ILE A 1 77 ? 11.336 -1.208 -1.033 1.00 84.00 77 ILE A CA 1
ATOM 565 C C . ILE A 1 77 ? 11.800 -0.801 -2.440 1.00 84.00 77 ILE A C 1
ATOM 567 O O . ILE A 1 77 ? 12.165 -1.665 -3.238 1.00 84.00 77 ILE A O 1
ATOM 571 N N . CYS A 1 78 ? 11.839 0.504 -2.744 1.00 78.44 78 CYS A N 1
ATOM 572 C CA . CYS A 1 78 ? 12.310 0.983 -4.046 1.00 78.44 78 CYS A CA 1
ATOM 573 C C . CYS A 1 78 ? 13.786 0.627 -4.292 1.00 78.44 78 CYS A C 1
ATOM 575 O O . CYS A 1 78 ? 14.128 0.138 -5.369 1.00 78.44 78 CYS A O 1
ATOM 577 N N . LYS A 1 79 ? 14.650 0.824 -3.287 1.00 85.19 79 LYS A N 1
ATOM 578 C CA . LYS A 1 79 ? 16.079 0.477 -3.340 1.00 85.19 79 LYS A CA 1
ATOM 579 C C . LYS A 1 79 ? 16.296 -1.018 -3.581 1.00 85.19 79 LYS A C 1
ATOM 581 O O . LYS A 1 79 ? 16.996 -1.378 -4.527 1.00 85.19 79 LYS A O 1
ATOM 586 N N . GLN A 1 80 ? 15.660 -1.882 -2.792 1.00 89.12 80 GLN A N 1
ATOM 587 C CA . GLN A 1 80 ? 15.817 -3.335 -2.900 1.00 89.12 80 GLN A CA 1
ATOM 588 C C . GLN A 1 80 ? 15.266 -3.892 -4.225 1.00 89.12 80 GLN A C 1
ATOM 590 O O . GLN A 1 80 ? 15.915 -4.738 -4.842 1.00 89.12 80 GLN A O 1
ATOM 595 N N . LEU A 1 81 ? 14.122 -3.401 -4.725 1.00 80.50 81 LEU A N 1
ATOM 596 C CA . LEU A 1 81 ? 13.608 -3.793 -6.048 1.00 80.50 81 LEU A CA 1
ATOM 597 C C . LEU A 1 81 ? 14.570 -3.385 -7.180 1.00 80.50 81 LEU A C 1
ATOM 599 O O . LEU A 1 81 ? 14.871 -4.201 -8.056 1.00 80.50 81 LEU A O 1
ATOM 603 N N . ALA A 1 82 ? 15.108 -2.161 -7.134 1.00 80.50 82 ALA A N 1
ATOM 604 C CA . ALA A 1 82 ? 16.060 -1.668 -8.131 1.00 80.50 82 ALA A CA 1
ATOM 605 C C . ALA A 1 82 ? 17.401 -2.429 -8.099 1.00 80.50 82 ALA A C 1
ATOM 607 O O . ALA A 1 82 ? 17.966 -2.737 -9.153 1.00 80.50 82 ALA A O 1
ATOM 608 N N . GLN A 1 83 ? 17.893 -2.807 -6.914 1.00 86.56 83 GLN A N 1
ATOM 609 C CA . GLN A 1 83 ? 19.063 -3.685 -6.766 1.00 86.56 83 GLN A CA 1
ATOM 610 C C . GLN A 1 83 ? 18.840 -5.050 -7.440 1.00 86.56 83 GLN A C 1
ATOM 612 O O . GLN A 1 83 ? 19.719 -5.526 -8.158 1.00 86.56 83 GLN A O 1
ATOM 617 N N . ASN A 1 84 ? 17.637 -5.619 -7.312 1.00 84.00 84 ASN A N 1
ATOM 618 C CA . ASN A 1 84 ? 17.233 -6.887 -7.933 1.00 84.00 84 ASN A CA 1
ATOM 619 C C . ASN A 1 84 ? 16.879 -6.786 -9.436 1.00 84.00 84 ASN A C 1
ATOM 621 O O . ASN A 1 84 ? 16.320 -7.721 -10.001 1.00 84.00 84 ASN A O 1
ATOM 625 N N . GLY A 1 85 ? 17.202 -5.676 -10.109 1.00 81.62 85 GLY A N 1
ATOM 626 C CA . GLY A 1 85 ? 17.035 -5.541 -11.563 1.00 81.62 85 GLY A CA 1
ATOM 627 C C . GLY A 1 85 ? 15.709 -4.943 -12.030 1.00 81.62 85 GLY A C 1
ATOM 628 O O . GLY A 1 85 ? 15.537 -4.746 -13.229 1.00 81.62 85 GLY A O 1
ATOM 629 N N . THR A 1 86 ? 14.795 -4.614 -11.117 1.00 81.38 86 THR A N 1
ATOM 630 C CA . THR A 1 86 ? 13.498 -4.014 -11.469 1.00 81.38 86 THR A CA 1
ATOM 631 C C . THR A 1 86 ? 13.672 -2.536 -11.829 1.00 81.38 86 THR A C 1
ATOM 633 O O . THR A 1 86 ? 14.408 -1.828 -11.144 1.00 81.38 86 THR A O 1
ATOM 636 N N . ILE A 1 87 ? 12.974 -2.040 -12.857 1.00 85.81 87 ILE A N 1
ATOM 637 C CA . ILE A 1 87 ? 12.798 -0.592 -13.058 1.00 85.81 87 ILE A CA 1
ATOM 638 C C . ILE A 1 87 ? 11.694 -0.128 -12.108 1.00 85.81 87 ILE A C 1
ATOM 640 O O . ILE A 1 87 ? 10.569 -0.622 -12.163 1.00 85.81 87 ILE A O 1
ATOM 644 N N . VAL A 1 88 ? 12.017 0.805 -11.219 1.00 82.44 88 VAL A N 1
ATOM 645 C CA . VAL A 1 88 ? 11.138 1.255 -10.141 1.00 82.44 88 VAL A CA 1
ATOM 646 C C . VAL A 1 88 ? 10.738 2.708 -10.356 1.00 82.44 88 VAL A C 1
ATOM 648 O O . VAL A 1 88 ? 11.582 3.588 -10.523 1.00 82.44 88 VAL A O 1
ATOM 651 N N . ILE A 1 89 ? 9.433 2.963 -10.282 1.00 87.81 89 ILE A N 1
ATOM 652 C CA . ILE A 1 89 ? 8.866 4.310 -10.233 1.00 87.81 89 ILE A CA 1
ATOM 653 C C . ILE A 1 89 ? 8.673 4.665 -8.757 1.00 87.81 89 ILE A C 1
ATOM 655 O O . ILE A 1 89 ? 7.730 4.207 -8.110 1.00 87.81 89 ILE A O 1
ATOM 659 N N . LEU A 1 90 ? 9.586 5.466 -8.211 1.00 85.56 90 LEU A N 1
ATOM 660 C CA . LEU A 1 90 ? 9.435 6.042 -6.880 1.00 85.56 90 LEU A CA 1
ATOM 661 C C . LEU A 1 90 ? 8.293 7.062 -6.922 1.00 85.56 90 LEU A C 1
ATOM 663 O O . LEU A 1 90 ? 8.224 7.885 -7.834 1.00 85.56 90 LEU A O 1
ATOM 667 N N . THR A 1 91 ? 7.404 7.032 -5.930 1.00 89.31 91 THR A N 1
ATOM 668 C CA . THR A 1 91 ? 6.305 7.999 -5.841 1.00 89.31 91 THR A CA 1
ATOM 669 C C . THR A 1 91 ? 6.234 8.667 -4.474 1.00 89.31 91 THR A C 1
ATOM 671 O O . THR A 1 91 ? 6.601 8.084 -3.453 1.00 89.31 91 THR A O 1
ATOM 674 N N . ALA A 1 92 ? 5.782 9.921 -4.459 1.00 82.06 92 ALA A N 1
ATOM 675 C CA . ALA A 1 92 ? 5.585 10.707 -3.246 1.00 82.06 92 ALA A CA 1
ATOM 676 C C . ALA A 1 92 ? 4.458 11.732 -3.438 1.00 82.06 92 ALA A C 1
ATOM 678 O O . ALA A 1 92 ? 4.277 12.267 -4.534 1.00 82.06 92 ALA A O 1
ATOM 679 N N . ARG A 1 93 ? 3.732 12.044 -2.354 1.00 84.94 93 ARG A N 1
ATOM 680 C CA . ARG A 1 93 ? 2.698 13.095 -2.348 1.00 84.94 93 ARG A CA 1
ATOM 681 C C . ARG A 1 93 ? 3.301 14.482 -2.554 1.00 84.94 93 ARG A C 1
ATOM 683 O O . ARG A 1 93 ? 2.734 15.289 -3.282 1.00 84.94 93 ARG A O 1
ATOM 690 N N . ASP A 1 94 ? 4.433 14.737 -1.907 1.00 88.06 94 ASP A N 1
ATOM 691 C CA . ASP A 1 94 ? 5.216 15.958 -2.068 1.00 88.06 94 ASP A CA 1
ATOM 692 C C . ASP A 1 94 ? 6.325 15.725 -3.101 1.00 88.06 94 ASP A C 1
ATOM 694 O O . ASP A 1 94 ? 7.136 14.807 -2.956 1.00 88.06 94 ASP A O 1
ATOM 698 N N . GLU A 1 95 ? 6.334 16.540 -4.153 1.00 85.81 95 GLU A N 1
ATOM 699 C CA . GLU A 1 95 ? 7.255 16.402 -5.283 1.00 85.81 95 GLU A CA 1
ATOM 700 C C . GLU A 1 95 ? 8.711 16.633 -4.870 1.00 85.81 95 GLU A C 1
ATOM 702 O O . GLU A 1 95 ? 9.584 15.837 -5.218 1.00 85.81 95 GLU A O 1
ATOM 707 N N . LYS A 1 96 ? 8.970 17.662 -4.054 1.00 88.50 96 LYS A N 1
ATOM 708 C CA . LYS A 1 96 ? 10.317 18.001 -3.588 1.00 88.50 96 LYS A CA 1
ATOM 709 C C . LYS A 1 96 ? 10.928 16.856 -2.776 1.00 88.50 96 LYS A C 1
ATOM 711 O O . LYS A 1 96 ? 12.017 16.393 -3.112 1.00 88.50 96 LYS A O 1
ATOM 716 N N . ARG A 1 97 ? 10.209 16.336 -1.772 1.00 84.38 97 ARG A N 1
ATOM 717 C CA . ARG A 1 97 ? 10.628 15.156 -0.991 1.00 84.38 97 ARG A CA 1
ATOM 718 C C . ARG A 1 97 ? 10.825 13.925 -1.878 1.00 84.38 97 ARG A C 1
ATOM 720 O O . ARG A 1 97 ? 11.708 13.118 -1.600 1.00 84.38 97 ARG A O 1
ATOM 727 N N . GLY A 1 98 ? 10.017 13.768 -2.927 1.00 83.12 98 GLY A N 1
ATOM 728 C CA . GLY A 1 98 ? 10.144 12.688 -3.906 1.00 83.12 98 GLY A CA 1
ATOM 729 C C . GLY A 1 98 ? 11.436 12.756 -4.724 1.00 83.12 98 GLY A C 1
ATOM 730 O O . GLY A 1 98 ? 12.153 11.761 -4.828 1.00 83.12 98 GLY A O 1
ATOM 731 N N . VAL A 1 99 ? 11.780 13.940 -5.236 1.00 84.88 99 VAL A N 1
ATOM 732 C CA . VAL A 1 99 ? 13.033 14.189 -5.968 1.00 84.88 99 VAL A CA 1
ATOM 733 C C . VAL A 1 99 ? 14.253 14.053 -5.050 1.00 84.88 99 VAL A C 1
ATOM 735 O O . VAL A 1 99 ? 15.230 13.407 -5.428 1.00 84.88 99 VAL A O 1
ATOM 738 N N . GLU A 1 100 ? 14.194 14.575 -3.821 1.00 87.31 100 GLU A N 1
ATOM 739 C CA . GLU A 1 100 ? 15.246 14.401 -2.806 1.00 87.31 100 GLU A CA 1
ATOM 740 C C . GLU A 1 100 ? 15.473 12.914 -2.476 1.00 87.31 100 GLU A C 1
ATOM 742 O O . GLU A 1 100 ? 16.614 12.440 -2.452 1.00 87.31 100 GLU A O 1
ATOM 747 N N . ALA A 1 101 ? 14.393 12.145 -2.303 1.00 82.69 101 ALA A N 1
ATOM 748 C CA . ALA A 1 101 ? 14.454 10.704 -2.079 1.00 82.69 101 ALA A CA 1
ATOM 749 C C . ALA A 1 101 ? 15.062 9.954 -3.278 1.00 82.69 101 ALA A C 1
ATOM 751 O O . ALA A 1 101 ? 15.968 9.138 -3.091 1.00 82.69 101 ALA A O 1
ATOM 752 N N . LEU A 1 102 ? 14.645 10.277 -4.509 1.00 82.38 102 LEU A N 1
ATOM 753 C CA . LEU A 1 102 ? 15.233 9.735 -5.739 1.00 82.38 102 LEU A CA 1
ATOM 754 C C . LEU A 1 102 ? 16.741 10.026 -5.809 1.00 82.38 102 LEU A C 1
ATOM 756 O O . LEU A 1 102 ? 17.538 9.136 -6.106 1.00 82.38 102 LEU A O 1
ATOM 760 N N . HIS A 1 103 ? 17.146 11.261 -5.506 1.00 86.12 103 HIS A N 1
ATOM 761 C CA . HIS A 1 103 ? 18.548 11.676 -5.518 1.00 86.12 103 HIS A CA 1
ATOM 762 C C . HIS A 1 103 ? 19.378 10.912 -4.479 1.00 86.12 103 HIS A C 1
ATOM 764 O O . HIS A 1 103 ? 20.502 10.513 -4.787 1.00 86.12 103 HIS A O 1
ATOM 770 N N . SER A 1 104 ? 18.827 10.622 -3.295 1.00 85.44 104 SER A N 1
ATOM 771 C CA . SER A 1 104 ? 19.512 9.787 -2.297 1.00 85.44 104 SER A CA 1
ATOM 772 C C . SER A 1 104 ? 19.838 8.376 -2.819 1.00 85.44 104 SER A C 1
ATOM 774 O O . SER A 1 104 ? 20.915 7.852 -2.539 1.00 85.44 104 SER A O 1
ATOM 776 N N . LEU A 1 105 ? 18.973 7.796 -3.662 1.00 79.00 105 LEU A N 1
ATOM 777 C CA . LEU A 1 105 ? 19.174 6.462 -4.238 1.00 79.00 105 LEU A CA 1
ATOM 778 C C . LEU A 1 105 ? 20.078 6.448 -5.483 1.00 79.00 105 LEU A C 1
ATOM 780 O O . LEU A 1 105 ? 20.807 5.476 -5.688 1.00 79.00 105 LEU A O 1
ATOM 784 N N . LYS A 1 106 ? 20.097 7.519 -6.291 1.00 76.50 106 LYS A N 1
ATOM 785 C CA . LYS A 1 106 ? 20.956 7.630 -7.493 1.00 76.50 106 LYS A CA 1
ATOM 786 C C . LYS A 1 106 ? 22.451 7.451 -7.192 1.00 76.50 106 LYS A C 1
ATOM 788 O O . LYS A 1 106 ? 23.169 6.848 -7.985 1.00 76.50 106 LYS A O 1
ATOM 793 N N . HIS A 1 107 ? 22.904 7.866 -6.008 1.00 71.12 107 HIS A N 1
ATOM 794 C CA . HIS A 1 107 ? 24.283 7.661 -5.540 1.00 71.12 107 HIS A CA 1
ATOM 795 C C . HIS A 1 107 ? 24.662 6.179 -5.330 1.00 71.12 107 HIS A C 1
ATOM 797 O O . HIS A 1 107 ? 25.839 5.869 -5.184 1.00 71.12 107 HIS A O 1
ATOM 803 N N . SER A 1 108 ? 23.693 5.254 -5.349 1.00 73.62 108 SER A N 1
ATOM 804 C CA . SER A 1 108 ? 23.913 3.805 -5.187 1.00 73.62 108 SER A CA 1
ATOM 805 C C . SER A 1 108 ? 24.154 3.056 -6.510 1.00 73.62 108 SER A C 1
ATOM 807 O O . SER A 1 108 ? 24.084 1.830 -6.531 1.00 73.62 108 SER A O 1
ATOM 809 N N . GLY A 1 109 ? 24.368 3.759 -7.631 1.00 78.38 109 GLY A N 1
ATOM 810 C CA . GLY A 1 109 ? 24.535 3.135 -8.956 1.00 78.38 109 GLY A CA 1
ATOM 811 C C . GLY A 1 109 ? 23.236 2.589 -9.567 1.00 78.38 109 GLY A C 1
ATOM 812 O O . GLY A 1 109 ? 23.275 1.795 -10.499 1.00 78.38 109 GLY A O 1
ATOM 813 N N . LEU A 1 110 ? 22.079 3.004 -9.040 1.00 79.94 110 LEU A N 1
ATOM 814 C CA . LEU A 1 110 ? 20.748 2.525 -9.442 1.00 79.94 110 LEU A CA 1
ATOM 815 C C . LEU A 1 110 ? 20.016 3.482 -10.401 1.00 79.94 110 LEU A C 1
ATOM 817 O O . LEU A 1 110 ? 18.843 3.268 -10.695 1.00 79.94 110 LEU A O 1
ATOM 821 N N . SER A 1 111 ? 20.678 4.549 -10.865 1.00 80.12 111 SER A N 1
ATOM 822 C CA . SER A 1 111 ? 20.064 5.662 -11.608 1.00 80.12 111 SER A CA 1
ATOM 823 C C . SER A 1 111 ? 19.225 5.227 -12.809 1.00 80.12 111 SER A C 1
ATOM 825 O O . SER A 1 111 ? 18.099 5.695 -12.951 1.00 80.12 111 SER A O 1
ATOM 827 N N . ASP A 1 112 ? 19.722 4.285 -13.612 1.00 84.00 112 ASP A N 1
ATOM 828 C CA . ASP A 1 112 ? 19.056 3.822 -14.842 1.00 84.00 112 ASP A CA 1
ATOM 829 C C . ASP A 1 112 ? 17.842 2.914 -14.567 1.00 84.00 112 ASP A C 1
ATOM 831 O O . ASP A 1 112 ? 17.115 2.528 -15.480 1.00 84.00 112 ASP A O 1
ATOM 835 N N . ARG A 1 113 ? 17.611 2.562 -13.295 1.00 81.31 113 ARG A N 1
ATOM 836 C CA . ARG A 1 113 ? 16.484 1.750 -12.816 1.00 81.31 113 ARG A CA 1
ATOM 837 C C . ARG A 1 113 ? 15.493 2.548 -11.969 1.00 81.31 113 ARG A C 1
ATOM 839 O O . ARG A 1 113 ? 14.576 1.954 -11.410 1.00 81.31 113 ARG A O 1
ATOM 846 N N . LEU A 1 114 ? 15.672 3.863 -11.832 1.00 81.44 114 LEU A N 1
ATOM 847 C CA . LEU A 1 114 ? 14.893 4.698 -10.918 1.00 81.44 114 LEU A CA 1
ATOM 848 C C . LEU A 1 114 ? 14.264 5.896 -11.639 1.00 81.44 114 LEU A C 1
ATOM 850 O O . LEU A 1 114 ? 14.930 6.889 -11.938 1.00 81.44 114 LEU A O 1
ATOM 854 N N . ALA A 1 115 ? 12.949 5.825 -11.834 1.00 85.31 115 ALA A N 1
ATOM 855 C CA . ALA A 1 115 ? 12.112 6.950 -12.236 1.00 85.31 115 ALA A CA 1
ATOM 856 C C . ALA A 1 115 ? 11.415 7.568 -11.011 1.00 85.31 115 ALA A C 1
ATOM 858 O O . ALA A 1 115 ? 11.292 6.931 -9.963 1.00 85.31 115 ALA A O 1
ATOM 859 N N . PHE A 1 116 ? 10.921 8.798 -11.146 1.00 88.56 116 PHE A N 1
ATOM 860 C CA . PHE A 1 116 ? 10.047 9.431 -10.157 1.00 88.56 116 PHE A CA 1
ATOM 861 C C . PHE A 1 116 ? 8.767 9.940 -10.819 1.00 88.56 116 PHE A C 1
ATOM 863 O O . PHE A 1 116 ? 8.824 10.490 -11.916 1.00 88.56 116 PHE A O 1
ATOM 870 N N . HIS A 1 117 ? 7.638 9.799 -10.126 1.00 90.19 117 HIS A N 1
ATOM 871 C CA . HIS A 1 117 ? 6.383 10.458 -10.479 1.00 90.19 117 HIS A CA 1
ATOM 872 C C . HIS A 1 117 ? 5.628 10.882 -9.208 1.00 90.19 117 HIS A C 1
ATOM 874 O O . HIS A 1 117 ? 5.574 10.140 -8.224 1.00 90.19 117 HIS A O 1
ATOM 880 N N . GLN A 1 118 ? 5.011 12.065 -9.214 1.00 93.81 118 GLN A N 1
ATOM 881 C CA . GLN A 1 118 ? 4.187 12.528 -8.092 1.00 93.81 118 GLN A CA 1
ATOM 882 C C . GLN A 1 118 ? 2.961 11.612 -7.914 1.00 93.81 118 GLN A C 1
ATOM 884 O O . GLN A 1 118 ? 2.327 11.219 -8.892 1.00 93.81 118 GLN A O 1
ATOM 889 N N . LEU A 1 119 ? 2.616 11.260 -6.671 1.00 90.25 119 LEU A N 1
ATOM 890 C CA . LEU A 1 119 ? 1.392 10.516 -6.363 1.00 90.25 119 LEU A CA 1
ATOM 891 C C . LEU A 1 119 ? 0.782 10.953 -5.029 1.00 90.25 119 LEU A C 1
ATOM 893 O O . LEU A 1 119 ? 1.308 10.663 -3.955 1.00 90.25 119 LEU A O 1
ATOM 897 N N . ASP A 1 120 ? -0.400 11.557 -5.094 1.00 91.75 120 ASP A N 1
ATOM 898 C CA . ASP A 1 120 ? -1.328 11.656 -3.974 1.00 91.75 120 ASP A CA 1
ATOM 899 C C . ASP A 1 120 ? -2.465 10.647 -4.179 1.00 91.75 120 ASP A C 1
ATOM 901 O O . ASP A 1 120 ? -3.422 10.904 -4.916 1.00 91.75 120 ASP A O 1
ATOM 905 N N . VAL A 1 121 ? -2.387 9.504 -3.488 1.00 90.06 121 VAL A N 1
ATOM 906 C CA . VAL A 1 121 ? -3.417 8.447 -3.523 1.00 90.06 121 VAL A CA 1
ATOM 907 C C . VAL A 1 121 ? -4.800 8.935 -3.070 1.00 90.06 121 VAL A C 1
ATOM 909 O O . VAL A 1 121 ? -5.807 8.279 -3.320 1.00 90.06 121 VAL A O 1
ATOM 912 N N . THR A 1 122 ? -4.909 10.109 -2.437 1.00 93.88 122 THR A N 1
ATOM 913 C CA . THR A 1 122 ? -6.212 10.688 -2.101 1.00 93.88 122 THR A CA 1
ATOM 914 C C . THR A 1 122 ? -6.895 11.353 -3.308 1.00 93.88 122 THR A C 1
ATOM 916 O O . THR A 1 122 ? -8.123 11.509 -3.285 1.00 93.88 122 THR A O 1
ATOM 919 N N . LYS A 1 123 ? -6.159 11.697 -4.381 1.00 96.44 123 LYS A N 1
ATOM 920 C CA . LYS A 1 123 ? -6.605 12.545 -5.508 1.00 96.44 123 LYS A CA 1
ATOM 921 C C . LYS A 1 123 ? -6.736 11.745 -6.820 1.00 96.44 123 LYS A C 1
ATOM 923 O O . LYS A 1 123 ? -5.721 11.356 -7.393 1.00 96.44 123 LYS A O 1
ATOM 928 N N . PRO A 1 124 ? -7.949 11.591 -7.395 1.00 96.50 124 PRO A N 1
ATOM 929 C CA . PRO A 1 124 ? -8.142 10.825 -8.634 1.00 96.50 124 PRO A CA 1
ATOM 930 C C . PRO A 1 124 ? -7.286 11.294 -9.821 1.00 96.50 124 PRO A C 1
ATOM 932 O O . PRO A 1 124 ? -6.764 10.463 -10.553 1.00 96.50 124 PRO A O 1
ATOM 935 N N . LYS A 1 125 ? -7.081 12.612 -9.985 1.00 97.50 125 LYS A N 1
ATOM 936 C CA . LYS A 1 125 ? -6.250 13.166 -11.072 1.00 97.50 125 LYS A CA 1
ATOM 937 C C . LYS A 1 125 ? -4.769 12.777 -10.969 1.00 97.50 125 LYS A C 1
ATOM 939 O O . LYS A 1 125 ? -4.138 12.562 -11.993 1.00 97.50 125 LYS A O 1
ATOM 944 N N . SER A 1 126 ? -4.230 12.674 -9.752 1.00 95.56 126 SER A N 1
ATOM 945 C CA . SER A 1 126 ? -2.833 12.270 -9.525 1.00 95.56 126 SER A CA 1
ATOM 946 C C . SER A 1 126 ? -2.642 10.778 -9.830 1.00 95.56 126 SER A C 1
ATOM 948 O O . SER A 1 126 ? -1.698 10.403 -10.518 1.00 95.56 126 SER A O 1
ATOM 950 N N . ILE A 1 127 ? -3.610 9.942 -9.431 1.00 96.94 127 ILE A N 1
ATOM 951 C CA . ILE A 1 127 ? -3.648 8.515 -9.789 1.00 96.94 127 ILE A CA 1
ATOM 952 C C . ILE A 1 127 ? -3.733 8.320 -11.313 1.00 96.94 127 ILE A C 1
ATOM 954 O O . ILE A 1 127 ? -2.989 7.509 -11.857 1.00 96.94 127 ILE A O 1
ATOM 958 N N . ALA A 1 128 ? -4.607 9.065 -12.000 1.00 97.19 128 ALA A N 1
ATOM 959 C CA . ALA A 1 128 ? -4.735 8.998 -13.458 1.00 97.19 128 ALA A CA 1
ATOM 960 C C . ALA A 1 128 ? -3.424 9.391 -14.160 1.00 97.19 128 ALA A C 1
ATOM 962 O O . ALA A 1 128 ? -2.922 8.620 -14.969 1.00 97.19 128 ALA A O 1
ATOM 963 N N . SER A 1 129 ? -2.811 10.510 -13.753 1.00 97.81 129 SER A N 1
ATOM 964 C CA . SER A 1 129 ? -1.512 10.958 -14.276 1.00 97.81 129 SER A CA 1
ATOM 965 C C . SER A 1 129 ? -0.412 9.903 -14.124 1.00 97.81 129 SER A C 1
ATOM 967 O O . SER A 1 129 ? 0.395 9.741 -15.032 1.00 97.81 129 SER A O 1
ATOM 969 N N . LEU A 1 130 ? -0.381 9.164 -13.007 1.00 96.12 130 LEU A N 1
ATOM 970 C CA . LEU A 1 130 ? 0.559 8.053 -12.833 1.00 96.12 130 LEU A CA 1
ATOM 971 C C . LEU A 1 130 ? 0.262 6.897 -13.801 1.00 96.12 130 LEU A C 1
ATOM 973 O O . LEU A 1 130 ? 1.194 6.330 -14.363 1.00 96.12 130 LEU A O 1
ATOM 977 N N . ALA A 1 131 ? -1.007 6.530 -13.993 1.00 93.75 131 ALA A N 1
ATOM 978 C CA . ALA A 1 131 ? -1.380 5.455 -14.913 1.00 93.75 131 ALA A CA 1
ATOM 979 C C . ALA A 1 131 ? -1.032 5.804 -16.372 1.00 93.75 131 ALA A C 1
ATOM 981 O O . ALA A 1 131 ? -0.467 4.967 -17.076 1.00 93.75 131 ALA A O 1
ATOM 982 N N . ASP A 1 132 ? -1.292 7.044 -16.794 1.00 97.25 132 ASP A N 1
ATOM 983 C CA . ASP A 1 132 ? -0.912 7.547 -18.117 1.00 97.25 132 ASP A CA 1
ATOM 984 C C . ASP A 1 132 ? 0.617 7.557 -18.285 1.00 97.25 132 ASP A C 1
ATOM 986 O O . ASP A 1 132 ? 1.127 6.988 -19.248 1.00 97.25 132 ASP A O 1
ATOM 990 N N . PHE A 1 133 ? 1.369 8.060 -17.297 1.00 94.88 133 PHE A N 1
ATOM 991 C CA . PHE A 1 133 ? 2.837 8.016 -17.297 1.00 94.88 133 PHE A CA 1
ATOM 992 C C . PHE A 1 133 ? 3.393 6.586 -17.424 1.00 94.88 133 PHE A C 1
ATOM 994 O O . PHE A 1 133 ? 4.266 6.335 -18.254 1.00 94.88 133 PHE A O 1
ATOM 1001 N N . VAL A 1 134 ? 2.885 5.625 -16.640 1.00 89.50 134 VAL A N 1
ATOM 1002 C CA . VAL A 1 134 ? 3.339 4.221 -16.711 1.00 89.50 134 VAL A CA 1
ATOM 1003 C C . VAL A 1 134 ? 3.053 3.634 -18.097 1.00 89.50 134 VAL A C 1
ATOM 1005 O O . VAL A 1 134 ? 3.901 2.954 -18.676 1.00 89.50 134 VAL A O 1
ATOM 1008 N N . LYS A 1 135 ? 1.868 3.918 -18.647 1.00 93.38 135 LYS A N 1
ATOM 1009 C CA . LYS A 1 135 ? 1.448 3.464 -19.974 1.00 93.38 135 LYS A CA 1
ATOM 1010 C C . LYS A 1 135 ? 2.330 4.036 -21.085 1.00 93.38 135 LYS A C 1
ATOM 1012 O O . LYS A 1 135 ? 2.735 3.284 -21.964 1.00 93.38 135 LYS A O 1
ATOM 1017 N N . GLU A 1 136 ? 2.630 5.331 -21.047 1.00 95.62 136 GLU A N 1
ATOM 1018 C CA . GLU A 1 136 ? 3.439 6.011 -22.064 1.00 95.62 136 GLU A CA 1
ATOM 1019 C C . GLU A 1 136 ? 4.917 5.611 -22.014 1.00 95.62 136 GLU A C 1
ATOM 1021 O O . GLU A 1 136 ? 5.528 5.413 -23.061 1.00 95.62 136 GLU A O 1
ATOM 1026 N N . GLN A 1 137 ? 5.493 5.471 -20.815 1.00 89.56 137 GLN A N 1
ATOM 1027 C CA . GLN A 1 137 ? 6.923 5.186 -20.653 1.00 89.56 137 GLN A CA 1
ATOM 1028 C C . GLN A 1 137 ? 7.264 3.689 -20.725 1.00 89.56 137 GLN A C 1
ATOM 1030 O O . GLN A 1 137 ? 8.353 3.336 -21.175 1.00 89.56 137 GLN A O 1
ATOM 1035 N N . PHE A 1 138 ? 6.364 2.803 -20.278 1.00 89.44 138 PHE A N 1
ATOM 1036 C CA . PHE A 1 138 ? 6.664 1.372 -20.102 1.00 89.44 138 PHE A CA 1
ATOM 1037 C C . PHE A 1 138 ? 5.645 0.421 -20.747 1.00 89.44 138 PHE A C 1
ATOM 1039 O O . PHE A 1 138 ? 5.922 -0.772 -20.862 1.00 89.44 138 PHE A O 1
ATOM 1046 N N . GLY A 1 139 ? 4.461 0.899 -21.149 1.00 89.81 139 GLY A N 1
ATOM 1047 C CA . GLY A 1 139 ? 3.411 0.101 -21.805 1.00 89.81 139 GLY A CA 1
ATOM 1048 C C . GLY A 1 139 ? 2.701 -0.942 -20.926 1.00 89.81 139 GLY A C 1
ATOM 1049 O O . GLY A 1 139 ? 1.607 -1.382 -21.276 1.00 89.81 139 GLY A O 1
ATOM 1050 N N . LYS A 1 140 ? 3.281 -1.320 -19.782 1.00 91.62 140 LYS A N 1
ATOM 1051 C CA . LYS A 1 140 ? 2.759 -2.301 -18.819 1.00 91.62 140 LYS A CA 1
ATOM 1052 C C . LYS A 1 140 ? 3.200 -1.970 -17.391 1.00 91.62 140 LYS A C 1
ATOM 1054 O O . LYS A 1 140 ? 4.057 -1.116 -17.179 1.00 91.62 140 LYS A O 1
ATOM 1059 N N . LEU A 1 141 ? 2.666 -2.704 -16.417 1.00 90.31 141 LEU A N 1
ATOM 1060 C CA . LEU A 1 141 ? 3.164 -2.731 -15.042 1.00 90.31 141 LEU A CA 1
ATOM 1061 C C . LEU A 1 141 ? 3.272 -4.185 -14.577 1.00 90.31 141 LEU A C 1
ATOM 1063 O O . LEU A 1 141 ? 2.328 -4.941 -14.757 1.00 90.31 141 LEU A O 1
ATOM 1067 N N . ASP A 1 142 ? 4.383 -4.586 -13.961 1.00 87.69 142 ASP A N 1
ATOM 1068 C CA . ASP A 1 142 ? 4.534 -5.953 -13.434 1.00 87.69 142 ASP A CA 1
ATOM 1069 C C . ASP A 1 142 ? 4.218 -6.046 -11.929 1.00 87.69 142 ASP A C 1
ATOM 1071 O O . ASP A 1 142 ? 3.642 -7.031 -11.466 1.00 87.69 142 ASP A O 1
ATOM 1075 N N . ILE A 1 143 ? 4.562 -5.011 -11.153 1.00 92.44 143 ILE A N 1
ATOM 1076 C CA . ILE A 1 143 ? 4.476 -5.000 -9.685 1.00 92.44 143 ILE A CA 1
ATOM 1077 C C . ILE A 1 143 ? 3.830 -3.692 -9.209 1.00 92.44 143 ILE A C 1
ATOM 1079 O O . ILE A 1 143 ? 4.319 -2.608 -9.518 1.00 92.44 143 ILE A O 1
ATOM 1083 N N . LEU A 1 144 ? 2.790 -3.791 -8.375 1.00 93.81 144 LEU A N 1
ATOM 1084 C CA . LEU A 1 144 ? 2.246 -2.682 -7.584 1.00 93.81 144 LEU A CA 1
ATOM 1085 C C . LEU A 1 144 ? 2.477 -2.931 -6.086 1.00 93.81 144 LEU A C 1
ATOM 1087 O O . LEU A 1 144 ? 2.086 -3.974 -5.564 1.00 93.81 144 LEU A O 1
ATOM 1091 N N . VAL A 1 145 ? 3.045 -1.953 -5.374 1.00 91.44 145 VAL A N 1
ATOM 1092 C CA . VAL A 1 145 ? 3.163 -1.980 -3.906 1.00 91.44 145 VAL A CA 1
ATOM 1093 C C . VAL A 1 145 ? 2.355 -0.836 -3.291 1.00 91.44 145 VAL A C 1
ATOM 1095 O O . VAL A 1 145 ? 2.769 0.323 -3.312 1.00 91.44 145 VAL A O 1
ATOM 1098 N N . ASN A 1 146 ? 1.207 -1.157 -2.694 1.00 91.00 146 ASN A N 1
ATOM 1099 C CA . ASN A 1 146 ? 0.388 -0.196 -1.957 1.00 91.00 146 ASN A CA 1
ATOM 1100 C C . ASN A 1 146 ? 0.980 0.014 -0.551 1.00 91.00 146 ASN A C 1
ATOM 1102 O O . ASN A 1 146 ? 0.590 -0.656 0.404 1.00 91.00 146 ASN A O 1
ATOM 1106 N N . ASN A 1 147 ? 1.957 0.923 -0.451 1.00 87.75 147 ASN A N 1
ATOM 1107 C CA . ASN A 1 147 ? 2.656 1.286 0.793 1.00 87.75 147 ASN A CA 1
ATOM 1108 C C . ASN A 1 147 ? 2.136 2.578 1.458 1.00 87.75 147 ASN A C 1
ATOM 1110 O O . ASN A 1 147 ? 2.392 2.801 2.638 1.00 87.75 147 ASN A O 1
ATOM 1114 N N . ALA A 1 148 ? 1.454 3.458 0.721 1.00 85.31 148 ALA A N 1
ATOM 1115 C CA . ALA A 1 148 ? 1.009 4.745 1.254 1.00 85.31 148 ALA A CA 1
ATOM 1116 C C . ALA A 1 148 ? -0.033 4.566 2.375 1.00 85.31 148 ALA A C 1
ATOM 1118 O O . ALA A 1 148 ? -1.085 3.971 2.152 1.00 85.31 148 ALA A O 1
ATOM 1119 N N . GLY A 1 149 ? 0.242 5.120 3.559 1.00 86.81 149 GLY A N 1
ATOM 1120 C CA . GLY A 1 149 ? -0.683 5.081 4.686 1.00 86.81 149 GLY A CA 1
ATOM 1121 C C . GLY A 1 149 ? -0.313 6.030 5.826 1.00 86.81 149 GLY A C 1
ATOM 1122 O O . GLY A 1 149 ? 0.828 6.485 5.926 1.00 86.81 149 GLY A O 1
ATOM 1123 N N . ILE A 1 150 ? -1.298 6.326 6.673 1.00 88.31 150 ILE A N 1
ATOM 1124 C CA . ILE A 1 150 ? -1.202 7.171 7.871 1.00 88.31 150 ILE A CA 1
ATOM 1125 C C . ILE A 1 150 ? -1.886 6.487 9.067 1.00 88.31 150 ILE A C 1
ATOM 1127 O O . ILE A 1 150 ? -2.685 5.570 8.887 1.00 88.31 150 ILE A O 1
ATOM 1131 N N . SER A 1 151 ? -1.582 6.928 10.289 1.00 85.81 151 SER A N 1
ATOM 1132 C CA . SER A 1 151 ? -2.116 6.351 11.535 1.00 85.81 151 SER A CA 1
ATOM 1133 C C . SER A 1 151 ? -3.492 6.884 11.951 1.00 85.81 151 SER A C 1
ATOM 1135 O O . SER A 1 151 ? -4.109 6.314 12.845 1.00 85.81 151 SER A O 1
ATOM 1137 N N . GLY A 1 152 ? -3.984 7.972 11.347 1.00 88.94 152 GLY A N 1
ATOM 1138 C CA . GLY A 1 152 ? -5.250 8.597 11.756 1.00 88.94 152 GLY A CA 1
ATOM 1139 C C . GLY A 1 152 ? -5.225 9.233 13.153 1.00 88.94 152 GLY A C 1
ATOM 1140 O O . GLY A 1 152 ? -6.285 9.462 13.726 1.00 88.94 152 GLY A O 1
ATOM 1141 N N . VAL A 1 153 ? -4.036 9.522 13.694 1.00 88.00 153 VAL A N 1
ATOM 1142 C CA . VAL A 1 153 ? -3.842 10.230 14.968 1.00 88.00 153 VAL A CA 1
ATOM 1143 C C . VAL A 1 153 ? -2.913 11.425 14.814 1.00 88.00 153 VAL A C 1
ATOM 1145 O O . VAL A 1 153 ? -2.070 11.468 13.917 1.00 88.00 153 VAL A O 1
ATOM 1148 N N . THR A 1 154 ? -3.008 12.357 15.758 1.00 85.94 154 THR A N 1
ATOM 1149 C CA . THR A 1 154 ? -1.942 13.327 16.048 1.00 85.94 154 THR A CA 1
ATOM 1150 C C . THR A 1 154 ? -1.395 13.098 17.457 1.00 85.94 154 THR A C 1
ATOM 1152 O O . THR A 1 154 ? -2.096 12.570 18.316 1.00 85.94 154 THR A O 1
ATOM 1155 N N . PHE A 1 155 ? -0.139 13.473 17.707 1.00 78.50 155 PHE A N 1
ATOM 1156 C CA . PHE A 1 155 ? 0.485 13.361 19.029 1.00 78.50 155 PHE A CA 1
ATOM 1157 C C . PHE A 1 155 ? 0.673 14.749 19.638 1.00 78.50 155 PHE A C 1
ATOM 1159 O O . PHE A 1 155 ? 1.134 15.670 18.967 1.00 78.50 155 PHE A O 1
ATOM 1166 N N . SER A 1 156 ? 0.339 14.887 20.919 1.00 67.25 156 SER A N 1
ATOM 1167 C CA . SER A 1 156 ? 0.429 16.148 21.671 1.00 67.25 156 SER A CA 1
ATOM 1168 C C . SER A 1 156 ? 1.840 16.484 22.186 1.00 67.25 156 SER A C 1
ATOM 1170 O O . SER A 1 156 ? 2.053 17.565 22.730 1.00 67.25 156 SER A O 1
ATOM 1172 N N . VAL A 1 157 ? 2.810 15.580 22.009 1.00 59.03 157 VAL A N 1
ATOM 1173 C CA . VAL A 1 157 ? 4.197 15.704 22.487 1.00 59.03 157 VAL A CA 1
ATOM 1174 C C . VAL A 1 157 ? 5.213 15.496 21.363 1.00 59.03 157 VAL A C 1
ATOM 1176 O O . VAL A 1 157 ? 4.995 14.709 20.440 1.00 59.03 157 VAL A O 1
ATOM 1179 N N . ALA A 1 158 ? 6.341 16.205 21.459 1.00 55.06 158 ALA A N 1
ATOM 1180 C CA . ALA A 1 158 ? 7.465 16.074 20.537 1.00 55.06 158 ALA A CA 1
ATOM 1181 C C . ALA A 1 158 ? 8.114 14.678 20.615 1.00 55.06 158 ALA A C 1
ATOM 1183 O O . ALA A 1 158 ? 8.013 13.971 21.618 1.00 55.06 158 ALA A O 1
ATOM 1184 N N . SER A 1 159 ? 8.782 14.270 19.537 1.00 54.56 159 SER A N 1
ATOM 1185 C CA . SER A 1 159 ? 9.406 12.952 19.419 1.00 54.56 159 SER A CA 1
ATOM 1186 C C . SER A 1 159 ? 10.573 12.738 20.395 1.00 54.56 159 SER A C 1
ATOM 1188 O O . SER A 1 159 ? 11.462 13.577 20.516 1.00 54.56 159 SER A O 1
ATOM 1190 N N . GLY A 1 160 ? 10.625 11.549 21.010 1.00 55.59 160 GLY A N 1
ATOM 1191 C CA . GLY A 1 160 ? 11.875 10.971 21.523 1.00 55.59 160 GLY A CA 1
ATOM 1192 C C . GLY A 1 160 ? 12.138 10.987 23.034 1.00 55.59 160 GLY A C 1
ATOM 1193 O O . GLY A 1 160 ? 13.268 10.688 23.410 1.00 55.59 160 GLY A O 1
ATOM 1194 N N . THR A 1 161 ? 11.165 11.301 23.900 1.00 51.44 161 THR A N 1
ATOM 1195 C CA . THR A 1 161 ? 11.411 11.437 25.358 1.00 51.44 161 THR A CA 1
ATOM 1196 C C . THR A 1 161 ? 10.689 10.445 26.279 1.00 51.44 161 THR A C 1
ATOM 1198 O O . THR A 1 161 ? 10.912 10.507 27.484 1.00 51.44 161 THR A O 1
ATOM 1201 N N . GLU A 1 162 ? 9.832 9.545 25.779 1.00 51.81 162 GLU A N 1
ATOM 1202 C CA . GLU A 1 162 ? 9.038 8.641 26.635 1.00 51.81 162 GLU A CA 1
ATOM 1203 C C . GLU A 1 162 ? 8.867 7.216 26.067 1.00 51.81 162 GLU A C 1
ATOM 1205 O O . GLU A 1 162 ? 9.122 6.964 24.887 1.00 51.81 162 GLU A O 1
ATOM 1210 N N . GLU A 1 163 ? 8.429 6.281 26.921 1.00 54.12 163 GLU A N 1
ATOM 1211 C CA . GLU A 1 163 ? 8.160 4.883 26.567 1.00 54.12 163 GLU A CA 1
ATOM 1212 C C . GLU A 1 163 ? 6.958 4.710 25.620 1.00 54.12 163 GLU A C 1
ATOM 1214 O O . GLU A 1 163 ? 6.004 5.487 25.594 1.00 54.12 163 GLU A O 1
ATOM 1219 N N . TYR A 1 164 ? 6.974 3.612 24.861 1.00 51.59 164 TYR A N 1
ATOM 1220 C CA . TYR A 1 164 ? 5.990 3.313 23.817 1.00 51.59 164 TYR A CA 1
ATOM 1221 C C . TYR A 1 164 ? 4.520 3.362 24.285 1.00 51.59 164 TYR A C 1
ATOM 1223 O O . TYR A 1 164 ? 3.649 3.838 23.556 1.00 51.59 164 TYR A O 1
ATOM 1231 N N . SER A 1 165 ? 4.235 2.907 25.508 1.00 54.84 165 SER A N 1
ATOM 1232 C CA . SER A 1 165 ? 2.888 2.878 26.093 1.00 54.84 165 SER A CA 1
ATOM 1233 C C . SER A 1 165 ? 2.352 4.261 26.501 1.00 54.84 165 SER A C 1
ATOM 1235 O O . SER A 1 165 ? 1.134 4.465 26.492 1.00 54.84 165 SER A O 1
ATOM 1237 N N . SER A 1 166 ? 3.217 5.233 26.821 1.00 57.66 166 SER A N 1
ATOM 1238 C CA . SER A 1 166 ? 2.783 6.594 27.184 1.00 57.66 166 SER A CA 1
ATOM 1239 C C . SER A 1 166 ? 2.520 7.488 25.966 1.00 57.66 166 SER A C 1
ATOM 1241 O O . SER A 1 166 ? 1.781 8.464 26.067 1.00 57.66 166 SER A O 1
ATOM 1243 N N . ILE A 1 167 ? 3.086 7.155 24.801 1.00 61.97 167 ILE A N 1
ATOM 1244 C CA . ILE A 1 167 ? 2.921 7.945 23.572 1.00 61.97 167 ILE A CA 1
ATOM 1245 C C . ILE A 1 167 ? 1.542 7.715 22.935 1.00 61.97 167 ILE A C 1
ATOM 1247 O O . ILE A 1 167 ? 0.872 8.683 22.576 1.00 61.97 167 ILE A O 1
ATOM 1251 N N . TRP A 1 168 ? 1.065 6.468 22.836 1.00 65.44 168 TRP A N 1
ATOM 1252 C CA . TRP A 1 168 ? -0.264 6.193 22.257 1.00 65.44 168 TRP A CA 1
ATOM 1253 C C . TRP A 1 168 ? -1.427 6.564 23.178 1.00 65.44 168 TRP A C 1
ATOM 1255 O O . TRP A 1 168 ? -2.487 6.927 22.685 1.00 65.44 168 TRP A O 1
ATOM 1265 N N . SER A 1 169 ? -1.228 6.570 24.498 1.00 64.75 169 SER A N 1
ATOM 1266 C CA . SER A 1 169 ? -2.213 7.122 25.445 1.00 64.75 169 SER A CA 1
ATOM 1267 C C . SER A 1 169 ? -2.325 8.656 25.382 1.00 64.75 169 SER A C 1
ATOM 1269 O O . SER A 1 169 ? -3.254 9.225 25.948 1.00 64.75 169 SER A O 1
ATOM 1271 N N . LYS A 1 170 ? -1.412 9.323 24.659 1.00 70.31 170 LYS A N 1
ATOM 1272 C CA . LYS A 1 170 ? -1.416 10.764 24.346 1.00 70.31 170 LYS A CA 1
ATOM 1273 C C . LYS A 1 170 ? -1.754 11.062 22.876 1.00 70.31 170 LYS A C 1
ATOM 1275 O O . LYS A 1 170 ? -1.587 12.204 22.430 1.00 70.31 170 LYS A O 1
ATOM 1280 N N . ALA A 1 171 ? -2.180 10.047 22.121 1.00 80.06 171 ALA A N 1
ATOM 1281 C CA . ALA A 1 171 ? -2.616 10.189 20.740 1.00 80.06 171 ALA A CA 1
ATOM 1282 C C . ALA A 1 171 ? -4.063 10.700 20.681 1.00 80.06 171 ALA A C 1
ATOM 1284 O O . ALA A 1 171 ? -4.947 10.177 21.356 1.00 80.06 171 ALA A O 1
ATOM 1285 N N . THR A 1 172 ? -4.306 11.709 19.849 1.00 86.19 172 THR A N 1
ATOM 1286 C CA . THR A 1 172 ? -5.635 12.276 19.610 1.00 86.19 172 THR A CA 1
ATOM 1287 C C . THR A 1 172 ? -6.218 11.688 18.331 1.00 86.19 172 THR A C 1
ATOM 1289 O O . THR A 1 172 ? -5.666 11.900 17.247 1.00 86.19 172 THR A O 1
ATOM 1292 N N . GLU A 1 173 ? -7.354 11.000 18.452 1.00 89.38 173 GLU A N 1
ATOM 1293 C CA . GLU A 1 173 ? -8.207 10.581 17.334 1.00 89.38 173 GLU A CA 1
ATOM 1294 C C . GLU A 1 173 ? -9.364 11.577 17.165 1.00 89.38 173 GLU A C 1
ATOM 1296 O O . GLU A 1 173 ? -10.032 11.934 18.135 1.00 89.38 173 GLU A O 1
ATOM 1301 N N . THR A 1 174 ? -9.624 12.017 15.932 1.00 93.75 174 THR A N 1
ATOM 1302 C CA . THR A 1 174 ? -10.830 12.786 15.576 1.00 93.75 174 THR A CA 1
ATOM 1303 C C . THR A 1 174 ? -11.512 12.153 14.369 1.00 93.75 174 THR A C 1
ATOM 1305 O O . THR A 1 174 ? -10.908 11.353 13.649 1.00 93.75 174 THR A O 1
ATOM 1308 N N . TYR A 1 175 ? -12.771 12.519 14.126 1.00 94.94 175 TYR A N 1
ATOM 1309 C CA . TYR A 1 175 ? -13.536 12.010 12.988 1.00 94.94 175 TYR A CA 1
ATOM 1310 C C . TYR A 1 175 ? -12.865 12.357 11.645 1.00 94.94 175 TYR A C 1
ATOM 1312 O O . TYR A 1 175 ? -12.800 11.529 10.741 1.00 94.94 175 TYR A O 1
ATOM 1320 N N . GLU A 1 176 ? -12.290 13.552 11.536 1.00 96.19 176 GLU A N 1
ATOM 1321 C CA . GLU A 1 176 ? -11.604 14.050 10.340 1.00 96.19 176 GLU A CA 1
ATOM 1322 C C . GLU A 1 176 ? -10.308 13.270 10.074 1.00 96.19 176 GLU A C 1
ATOM 1324 O O . GLU A 1 176 ? -10.027 12.896 8.934 1.00 96.19 176 GLU A O 1
ATOM 1329 N N . LEU A 1 177 ? -9.541 12.965 11.130 1.00 95.00 177 LEU A N 1
ATOM 1330 C CA . LEU A 1 177 ? -8.349 12.116 11.036 1.00 95.00 177 LEU A CA 1
ATOM 1331 C C . LEU A 1 177 ? -8.718 10.664 10.686 1.00 95.00 177 LEU A C 1
ATOM 1333 O O . LEU A 1 177 ? -7.992 10.006 9.936 1.00 95.00 177 LEU A O 1
ATOM 1337 N N . ALA A 1 178 ? -9.863 10.174 11.173 1.00 94.75 178 ALA A N 1
ATOM 1338 C CA . ALA A 1 178 ? -10.393 8.863 10.813 1.00 94.75 178 ALA A CA 1
ATOM 1339 C C . ALA A 1 178 ? -10.809 8.790 9.331 1.00 94.75 178 ALA A C 1
ATOM 1341 O O . ALA A 1 178 ? -10.458 7.828 8.640 1.00 94.75 178 ALA A O 1
ATOM 1342 N N . GLU A 1 179 ? -11.486 9.822 8.815 1.00 96.00 179 GLU A N 1
ATOM 1343 C CA . GLU A 1 179 ? -11.794 9.953 7.387 1.00 96.00 179 GLU A CA 1
ATOM 1344 C C . GLU A 1 179 ? -10.522 10.043 6.531 1.00 96.00 179 GLU A C 1
ATOM 1346 O O . GLU A 1 179 ? -10.432 9.349 5.516 1.00 96.00 179 GLU A O 1
ATOM 1351 N N . GLU A 1 180 ? -9.514 10.840 6.917 1.00 94.81 180 GLU A N 1
ATOM 1352 C CA . GLU A 1 180 ? -8.246 10.932 6.172 1.00 94.81 180 GLU A CA 1
ATOM 1353 C C . GLU A 1 180 ? -7.502 9.585 6.145 1.00 94.81 180 GLU A C 1
ATOM 1355 O O . GLU A 1 180 ? -6.974 9.184 5.099 1.00 94.81 180 GLU A O 1
ATOM 1360 N N . CYS A 1 181 ? -7.513 8.858 7.266 1.00 94.62 181 CYS A N 1
ATOM 1361 C CA . CYS A 1 181 ? -6.910 7.535 7.400 1.00 94.62 181 CYS A CA 1
ATOM 1362 C C . CYS A 1 181 ? -7.531 6.539 6.413 1.00 94.62 181 CYS A C 1
ATOM 1364 O O . CYS A 1 181 ? -6.830 5.979 5.569 1.00 94.62 181 CYS A O 1
ATOM 1366 N N . LEU A 1 182 ? -8.859 6.400 6.416 1.00 95.00 182 LEU A N 1
ATOM 1367 C CA . LEU A 1 182 ? -9.577 5.519 5.487 1.00 95.00 182 LEU A CA 1
ATOM 1368 C C . LEU A 1 182 ? -9.433 5.962 4.024 1.00 95.00 182 LEU A C 1
ATOM 1370 O O . LEU A 1 182 ? -9.272 5.129 3.127 1.00 95.00 182 LEU A O 1
ATOM 1374 N N . LYS A 1 183 ? -9.445 7.275 3.767 1.00 95.88 183 LYS A N 1
ATOM 1375 C CA . LYS A 1 183 ? -9.266 7.867 2.432 1.00 95.88 183 LYS A CA 1
ATOM 1376 C C . LYS A 1 183 ? -7.893 7.577 1.827 1.00 95.88 183 LYS A C 1
ATOM 1378 O O . LYS A 1 183 ? -7.788 7.473 0.602 1.00 95.88 183 LYS A O 1
ATOM 1383 N N . THR A 1 184 ? -6.871 7.457 2.671 1.00 91.38 184 THR A N 1
ATOM 1384 C CA . THR A 1 184 ? -5.487 7.166 2.280 1.00 91.38 184 THR A CA 1
ATOM 1385 C C . THR A 1 184 ? -5.249 5.659 2.215 1.00 91.38 184 THR A C 1
ATOM 1387 O O . THR A 1 184 ? -5.007 5.124 1.135 1.00 91.38 184 THR A O 1
ATOM 1390 N N . ASN A 1 185 ? -5.386 4.975 3.352 1.00 92.81 185 ASN A N 1
ATOM 1391 C CA . ASN A 1 185 ? -4.978 3.585 3.549 1.00 92.81 185 ASN A CA 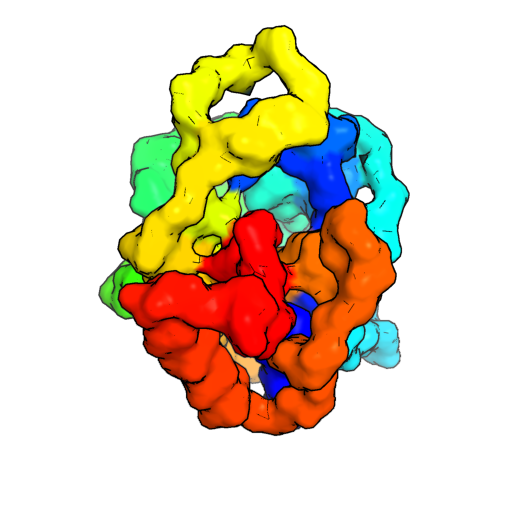1
ATOM 1392 C C . ASN A 1 185 ? -5.832 2.609 2.728 1.00 92.81 185 ASN A C 1
ATOM 1394 O O . ASN A 1 185 ? -5.290 1.726 2.069 1.00 92.81 185 ASN A O 1
ATOM 1398 N N . TYR A 1 186 ? -7.161 2.783 2.741 1.00 94.06 186 TYR A N 1
ATOM 1399 C CA . TYR A 1 186 ? -8.092 1.906 2.027 1.00 94.06 186 TYR A CA 1
ATOM 1400 C C . TYR A 1 186 ? -8.460 2.466 0.651 1.00 94.06 186 TYR A C 1
ATOM 1402 O O . TYR A 1 186 ? -8.099 1.893 -0.377 1.00 94.06 186 TYR A O 1
ATOM 1410 N N . TYR A 1 187 ? -9.154 3.608 0.602 1.00 95.69 187 TYR A N 1
ATOM 1411 C CA . TYR A 1 187 ? -9.669 4.147 -0.661 1.00 95.69 187 TYR A CA 1
ATOM 1412 C C . TYR A 1 187 ? -8.564 4.637 -1.602 1.00 95.69 187 TYR A C 1
ATOM 1414 O O . TYR A 1 187 ? -8.785 4.694 -2.812 1.00 95.69 187 TYR A O 1
ATOM 1422 N N . GLY A 1 188 ? -7.394 5.016 -1.080 1.00 94.12 188 GLY A N 1
ATOM 1423 C CA . GLY A 1 188 ? -6.229 5.366 -1.888 1.00 94.12 188 GLY A CA 1
ATOM 1424 C C . GLY A 1 188 ? -5.650 4.133 -2.570 1.00 94.12 188 GLY A C 1
ATOM 1425 O O . GLY A 1 188 ? -5.668 4.056 -3.796 1.00 94.12 188 GLY A O 1
ATOM 1426 N N . ALA A 1 189 ? -5.262 3.124 -1.784 1.00 91.50 189 ALA A N 1
ATOM 1427 C CA . ALA A 1 189 ? -4.785 1.839 -2.298 1.00 91.50 189 ALA A CA 1
ATOM 1428 C C . ALA A 1 189 ? -5.776 1.187 -3.281 1.00 91.50 189 ALA A C 1
ATOM 1430 O O . ALA A 1 189 ? -5.369 0.724 -4.348 1.00 91.50 189 ALA A O 1
ATOM 1431 N N . LYS A 1 190 ? -7.083 1.209 -2.974 1.00 95.25 190 LYS A N 1
ATOM 1432 C CA . LYS A 1 190 ? -8.145 0.708 -3.859 1.00 95.25 190 LYS A CA 1
ATOM 1433 C C . LYS A 1 190 ? -8.128 1.406 -5.222 1.00 95.25 190 LYS A C 1
ATOM 1435 O O . LYS A 1 190 ? -7.960 0.740 -6.238 1.00 95.25 190 LYS A O 1
ATOM 1440 N N . ARG A 1 191 ? -8.243 2.740 -5.254 1.00 96.38 191 ARG A N 1
ATOM 1441 C CA . ARG A 1 191 ? -8.299 3.510 -6.513 1.00 96.38 191 ARG A CA 1
ATOM 1442 C C . ARG A 1 191 ? -7.005 3.418 -7.319 1.00 96.38 191 ARG A C 1
ATOM 1444 O O . ARG A 1 191 ? -7.070 3.305 -8.538 1.00 96.38 191 ARG A O 1
ATOM 1451 N N . THR A 1 192 ? -5.847 3.438 -6.657 1.00 93.25 192 THR A N 1
ATOM 1452 C CA . THR A 1 192 ? -4.545 3.246 -7.315 1.00 93.25 192 THR A CA 1
ATOM 1453 C C . THR A 1 192 ? -4.460 1.867 -7.963 1.00 93.25 192 THR A C 1
ATOM 1455 O O . THR A 1 192 ? -4.023 1.748 -9.103 1.00 93.25 192 THR A O 1
ATOM 1458 N N . THR A 1 193 ? -4.957 0.835 -7.281 1.00 96.38 193 THR A N 1
ATOM 1459 C CA . THR A 1 193 ? -5.030 -0.522 -7.831 1.00 96.38 193 THR A CA 1
ATOM 1460 C C . THR A 1 193 ? -5.980 -0.610 -9.025 1.00 96.38 193 THR A C 1
ATOM 1462 O O . THR A 1 193 ? -5.606 -1.148 -10.062 1.00 96.38 193 THR A O 1
ATOM 1465 N N . GLU A 1 194 ? -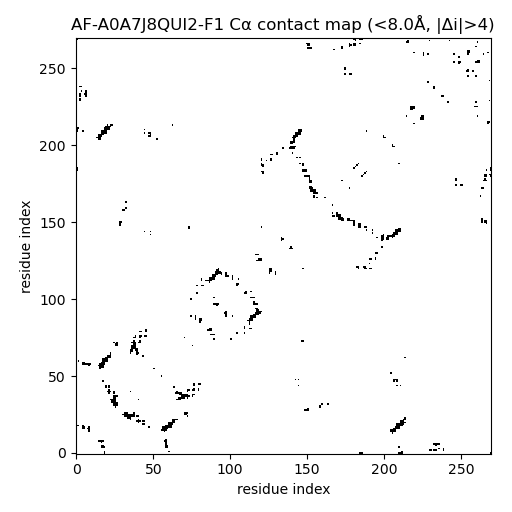7.185 -0.046 -8.919 1.00 96.38 194 GLU A N 1
ATOM 1466 C CA . GLU A 1 194 ? -8.182 -0.048 -9.999 1.00 96.38 194 GLU A CA 1
ATOM 1467 C C . GLU A 1 194 ? -7.688 0.660 -11.267 1.00 96.38 194 GLU A C 1
ATOM 1469 O O . GLU A 1 194 ? -7.894 0.147 -12.365 1.00 96.38 194 GLU A O 1
ATOM 1474 N N . ALA A 1 195 ? -6.979 1.783 -11.125 1.00 97.06 195 ALA A N 1
ATOM 1475 C CA . ALA A 1 195 ? -6.398 2.509 -12.254 1.00 97.06 195 ALA A CA 1
ATOM 1476 C C . ALA A 1 195 ? -5.240 1.757 -12.940 1.00 97.06 195 ALA A C 1
ATOM 1478 O O . ALA A 1 195 ? -5.031 1.922 -14.139 1.00 97.06 195 ALA A O 1
ATOM 1479 N N . LEU A 1 196 ? -4.491 0.933 -12.196 1.00 94.25 196 LEU A N 1
ATOM 1480 C CA . LEU A 1 196 ? -3.305 0.227 -12.698 1.00 94.25 196 LEU A CA 1
ATOM 1481 C C . LEU A 1 196 ? -3.575 -1.231 -13.111 1.00 94.25 196 LEU A C 1
ATOM 1483 O O . LEU A 1 196 ? -2.741 -1.825 -13.795 1.00 94.25 196 LEU A O 1
ATOM 1487 N N . ILE A 1 197 ? -4.738 -1.804 -12.773 1.00 96.56 197 ILE A N 1
ATOM 1488 C CA . ILE A 1 197 ? -5.154 -3.148 -13.217 1.00 96.56 197 ILE A CA 1
ATOM 1489 C C . ILE A 1 197 ? -5.008 -3.357 -14.735 1.00 96.56 197 ILE A C 1
ATOM 1491 O O . ILE A 1 197 ? -4.433 -4.382 -15.099 1.00 96.56 197 ILE A O 1
ATOM 1495 N N . PRO A 1 198 ? -5.430 -2.435 -15.626 1.00 97.12 198 PRO A N 1
ATOM 1496 C CA . PRO A 1 198 ? -5.278 -2.627 -17.071 1.00 97.12 198 PRO A CA 1
ATOM 1497 C C . PRO A 1 198 ? -3.819 -2.790 -17.522 1.00 97.12 198 PRO A C 1
ATOM 1499 O O . PRO A 1 198 ? -3.555 -3.517 -18.473 1.00 97.12 198 PRO A O 1
ATOM 1502 N N . LEU A 1 199 ? -2.868 -2.160 -16.823 1.00 92.06 199 LEU A N 1
ATOM 1503 C CA . LEU A 1 199 ? -1.432 -2.274 -17.102 1.00 92.06 199 LEU A CA 1
ATOM 1504 C C . LEU A 1 199 ? -0.822 -3.535 -16.476 1.00 92.06 199 LEU A C 1
ATOM 1506 O O . LEU A 1 199 ? 0.066 -4.140 -17.073 1.00 92.06 199 LEU A O 1
ATOM 1510 N N . LEU A 1 200 ? -1.334 -3.960 -15.316 1.00 90.94 200 LEU A N 1
ATOM 1511 C CA . LEU A 1 200 ? -0.995 -5.241 -14.685 1.00 90.94 200 LEU A CA 1
ATOM 1512 C C . LEU A 1 200 ? -1.479 -6.436 -15.519 1.00 90.94 200 LEU A C 1
ATOM 1514 O O . LEU A 1 200 ? -0.778 -7.436 -15.614 1.00 90.94 200 LEU A O 1
ATOM 1518 N N . GLN A 1 201 ? -2.633 -6.335 -16.185 1.00 94.81 201 GLN A N 1
ATOM 1519 C CA . GLN A 1 201 ? -3.160 -7.395 -17.060 1.00 94.81 201 GLN A CA 1
ATOM 1520 C C . GLN A 1 201 ? -2.273 -7.698 -18.282 1.00 94.81 201 GLN A C 1
ATOM 1522 O O . GLN A 1 201 ? -2.426 -8.762 -18.874 1.00 94.81 201 GLN A O 1
ATOM 1527 N N . ILE A 1 202 ? -1.361 -6.790 -18.650 1.00 93.06 202 ILE A N 1
ATOM 1528 C CA . ILE A 1 202 ? -0.397 -6.965 -19.752 1.00 93.06 202 ILE A CA 1
ATOM 1529 C C . ILE A 1 202 ? 0.854 -7.732 -19.280 1.00 93.06 202 ILE A C 1
ATOM 1531 O O . ILE A 1 202 ? 1.587 -8.290 -20.094 1.00 93.06 202 ILE A O 1
ATOM 1535 N N . SER A 1 203 ? 1.116 -7.782 -17.970 1.00 89.44 203 SER A N 1
ATOM 1536 C CA . SER A 1 203 ? 2.232 -8.551 -17.419 1.00 89.44 203 SER A CA 1
ATOM 1537 C C . SER A 1 203 ? 2.003 -10.057 -17.564 1.00 89.44 203 SER A C 1
ATOM 1539 O O . SER A 1 203 ? 0.913 -10.567 -17.313 1.00 89.44 203 SER A O 1
ATOM 1541 N N . GLU A 1 204 ? 3.072 -10.793 -17.864 1.00 88.38 204 GLU A N 1
ATOM 1542 C CA . GLU A 1 204 ? 3.100 -12.258 -17.763 1.00 88.38 204 GLU A CA 1
ATOM 1543 C C . GLU A 1 204 ? 3.089 -12.741 -16.301 1.00 88.38 204 GLU A C 1
ATOM 1545 O O . GLU A 1 204 ? 2.975 -13.935 -16.025 1.00 88.38 204 GLU A O 1
ATOM 1550 N N . SER A 1 205 ? 3.304 -11.845 -15.332 1.00 88.12 205 SER A N 1
ATOM 1551 C CA . SER A 1 205 ? 3.495 -12.184 -13.919 1.00 88.12 205 SER A CA 1
ATOM 1552 C C . SER A 1 205 ? 3.045 -11.066 -12.965 1.00 88.12 205 SER A C 1
ATOM 1554 O O . SER A 1 205 ? 3.822 -10.665 -12.098 1.00 88.12 205 SER A O 1
ATOM 1556 N N . PRO A 1 206 ? 1.792 -10.583 -13.050 1.00 91.19 206 PRO A N 1
ATOM 1557 C CA . PRO A 1 206 ? 1.325 -9.453 -12.255 1.00 91.19 206 PRO A CA 1
ATOM 1558 C C . PRO A 1 206 ? 1.354 -9.733 -10.751 1.00 91.19 206 PRO A C 1
ATOM 1560 O O . PRO A 1 206 ? 0.907 -10.786 -10.273 1.00 91.19 206 PRO A O 1
ATOM 1563 N N . ARG A 1 207 ? 1.862 -8.755 -9.995 1.00 91.12 207 ARG A N 1
ATOM 1564 C CA . ARG A 1 207 ? 1.971 -8.778 -8.532 1.00 91.12 207 ARG A CA 1
ATOM 1565 C C . ARG A 1 207 ? 1.323 -7.549 -7.912 1.00 91.12 207 ARG A C 1
ATOM 1567 O O . ARG A 1 207 ? 1.551 -6.426 -8.357 1.00 91.12 207 ARG A O 1
ATOM 1574 N N . ILE A 1 208 ? 0.579 -7.755 -6.827 1.00 91.88 208 ILE A N 1
ATOM 1575 C CA . ILE A 1 208 ? 0.107 -6.669 -5.960 1.00 91.88 208 ILE A CA 1
ATOM 1576 C C . ILE A 1 208 ? 0.480 -7.002 -4.518 1.00 91.88 208 ILE A C 1
ATOM 1578 O O . ILE A 1 208 ? 0.112 -8.054 -3.994 1.00 91.88 208 ILE A O 1
ATOM 1582 N N . VAL A 1 209 ? 1.198 -6.090 -3.870 1.00 90.00 209 VAL A N 1
ATOM 1583 C CA . VAL A 1 209 ? 1.603 -6.197 -2.469 1.00 90.00 209 VAL A CA 1
ATOM 1584 C C . VAL A 1 209 ? 0.960 -5.061 -1.684 1.00 90.00 209 VAL A C 1
ATOM 1586 O O . VAL A 1 209 ? 1.299 -3.893 -1.859 1.00 90.00 209 VAL A O 1
ATOM 1589 N N . ASN A 1 210 ? 0.030 -5.405 -0.800 1.00 90.06 210 ASN A N 1
ATOM 1590 C CA . ASN A 1 210 ? -0.629 -4.457 0.089 1.00 90.06 210 ASN A CA 1
ATOM 1591 C C . ASN A 1 210 ? 0.086 -4.430 1.441 1.00 90.06 210 ASN A C 1
ATOM 1593 O O . ASN A 1 210 ? 0.090 -5.435 2.157 1.00 90.06 210 ASN A O 1
ATOM 1597 N N . ILE A 1 211 ? 0.659 -3.288 1.819 1.00 86.69 211 ILE A N 1
ATOM 1598 C CA . ILE A 1 211 ? 1.202 -3.111 3.167 1.00 86.69 211 ILE A CA 1
ATOM 1599 C C . ILE A 1 211 ? 0.033 -2.986 4.153 1.00 86.69 211 ILE A C 1
ATOM 1601 O O . ILE A 1 211 ? -0.975 -2.335 3.879 1.00 86.69 211 ILE A O 1
ATOM 1605 N N . SER A 1 212 ? 0.147 -3.649 5.298 1.00 85.00 212 SER A N 1
ATOM 1606 C CA . SER A 1 212 ? -0.789 -3.543 6.416 1.00 85.00 212 SER A CA 1
ATOM 1607 C C . SER A 1 212 ? -0.023 -3.658 7.740 1.00 85.00 212 SER A C 1
ATOM 1609 O O . SER A 1 212 ? 1.176 -3.396 7.783 1.00 85.00 212 SER A O 1
ATOM 1611 N N . SER A 1 213 ? -0.700 -4.000 8.832 1.00 76.00 213 SER A N 1
ATOM 1612 C CA . SER A 1 213 ? -0.178 -3.909 10.197 1.00 76.00 213 SER A CA 1
ATOM 1613 C C . SER A 1 213 ? -0.413 -5.201 10.982 1.00 76.00 213 SER A C 1
ATOM 1615 O O . SER A 1 213 ? -1.255 -6.025 10.628 1.00 76.00 213 SER A O 1
ATOM 1617 N N . SER A 1 214 ? 0.306 -5.387 12.088 1.00 67.50 214 SER A N 1
ATOM 1618 C CA . SER A 1 214 ? -0.021 -6.406 13.088 1.00 67.50 214 SER A CA 1
ATOM 1619 C C . SER A 1 214 ? -1.202 -5.990 13.968 1.00 67.50 214 SER A C 1
ATOM 1621 O O . SER A 1 214 ? -1.836 -6.863 14.547 1.00 67.50 214 SER A O 1
ATOM 1623 N N . THR A 1 215 ? -1.567 -4.703 14.011 1.00 62.09 215 THR A N 1
ATOM 1624 C CA . THR A 1 215 ? -2.750 -4.214 14.750 1.00 62.09 215 THR A CA 1
ATOM 1625 C C . THR A 1 215 ? -4.069 -4.794 14.225 1.00 62.09 215 THR A C 1
ATOM 1627 O O . THR A 1 215 ? -5.006 -4.965 14.995 1.00 62.09 215 THR A O 1
ATOM 1630 N N . VAL A 1 216 ? -4.136 -5.207 12.950 1.00 64.81 216 VAL A N 1
ATOM 1631 C CA . VAL A 1 216 ? -5.292 -5.943 12.393 1.00 64.81 216 VAL A CA 1
ATOM 1632 C C . VAL A 1 216 ? -5.283 -7.453 12.689 1.00 64.81 216 VAL A C 1
ATOM 1634 O O . VAL A 1 216 ? -6.235 -8.154 12.341 1.00 64.81 216 VAL A O 1
ATOM 1637 N N . MET A 1 217 ? -4.258 -7.990 13.364 1.00 53.47 217 MET A N 1
ATOM 1638 C CA . MET A 1 217 ? -4.233 -9.387 13.819 1.00 53.47 217 MET A CA 1
ATOM 1639 C C . MET A 1 217 ? -4.874 -9.582 15.199 1.00 53.47 217 MET A C 1
ATOM 1641 O O . MET A 1 217 ? -4.196 -9.949 16.152 1.00 53.47 217 MET A O 1
ATOM 1645 N N . LEU A 1 218 ? -6.200 -9.433 15.274 1.00 42.19 218 LEU A N 1
ATOM 1646 C CA . LEU A 1 218 ? -7.108 -10.184 16.169 1.00 42.19 218 LEU A CA 1
ATOM 1647 C C . LEU A 1 218 ? -6.741 -10.382 17.665 1.00 42.19 218 LEU A C 1
ATOM 1649 O O . LEU A 1 218 ? -7.327 -11.236 18.334 1.00 42.19 218 LEU A O 1
ATOM 1653 N N . LYS A 1 219 ? -5.868 -9.546 18.219 1.00 39.94 219 LYS A N 1
ATOM 1654 C CA . LYS A 1 219 ? -5.776 -9.214 19.639 1.00 39.94 219 LYS A CA 1
ATOM 1655 C C . LYS A 1 219 ? -5.580 -7.711 19.720 1.00 39.94 219 LYS A C 1
ATOM 1657 O O . LYS A 1 219 ? -4.517 -7.208 19.369 1.00 39.94 219 LYS A O 1
ATOM 1662 N N . ASP A 1 220 ? -6.617 -7.022 20.175 1.00 40.53 220 ASP A N 1
ATOM 1663 C CA . ASP A 1 220 ? -6.490 -5.630 20.597 1.00 40.53 220 ASP A CA 1
ATOM 1664 C C . ASP A 1 220 ? -5.482 -5.536 21.767 1.00 40.53 220 ASP A C 1
ATOM 1666 O O . ASP A 1 220 ? -5.190 -6.554 22.409 1.00 40.53 220 ASP A O 1
ATOM 1670 N N . MET A 1 221 ? -4.977 -4.346 22.112 1.00 35.84 221 MET A N 1
ATOM 1671 C CA . MET A 1 221 ? -4.016 -4.181 23.224 1.00 35.84 221 MET A CA 1
ATOM 1672 C C . MET A 1 221 ? -4.582 -4.634 24.589 1.00 35.84 221 MET A C 1
ATOM 1674 O O . MET A 1 221 ? -3.833 -4.833 25.541 1.00 35.84 221 MET A O 1
ATOM 1678 N N . VAL A 1 222 ? -5.899 -4.860 24.665 1.00 38.81 222 VAL A N 1
ATOM 1679 C CA . VAL A 1 222 ? -6.648 -5.363 25.832 1.00 38.81 222 VAL A CA 1
ATOM 1680 C C . VAL A 1 222 ? -7.019 -6.859 25.712 1.00 38.81 222 VAL A C 1
ATOM 1682 O O . VAL A 1 222 ? -7.846 -7.373 26.461 1.00 38.81 222 VAL A O 1
ATOM 1685 N N . GLY A 1 223 ? -6.466 -7.587 24.736 1.00 38.03 223 GLY A N 1
ATOM 1686 C CA . GLY A 1 223 ? -6.640 -9.040 24.583 1.00 38.03 223 GLY A CA 1
ATOM 1687 C C . GLY A 1 223 ? -8.014 -9.515 24.085 1.00 38.03 223 GLY A C 1
ATOM 1688 O O . GLY A 1 223 ? -8.212 -10.720 23.917 1.00 38.03 223 GLY A O 1
ATOM 1689 N N . LYS A 1 224 ? -8.957 -8.606 23.802 1.00 43.84 224 LYS A N 1
ATOM 1690 C CA . LYS A 1 224 ? -10.224 -8.944 23.136 1.00 43.84 224 LYS A CA 1
ATOM 1691 C C . LYS A 1 224 ? -9.963 -9.329 21.674 1.00 43.84 224 LYS A C 1
ATOM 1693 O O . LYS A 1 224 ? -9.215 -8.658 20.962 1.00 43.84 224 LYS A O 1
ATOM 1698 N N . GLN A 1 225 ? -10.622 -10.393 21.208 1.00 45.16 225 GLN A N 1
ATOM 1699 C CA . GLN A 1 225 ? -10.793 -10.619 19.771 1.00 45.16 225 GLN A CA 1
ATOM 1700 C C . GLN A 1 225 ? -11.682 -9.510 19.203 1.00 45.16 225 GLN A C 1
ATOM 1702 O O . GLN A 1 225 ? -12.778 -9.287 19.722 1.00 45.16 225 GLN A O 1
ATOM 1707 N N . LEU A 1 226 ? -11.267 -8.905 18.088 1.00 51.12 226 LEU A N 1
ATOM 1708 C CA . LEU A 1 226 ? -12.139 -8.105 17.221 1.00 51.12 226 LEU A CA 1
ATOM 1709 C C . LEU A 1 226 ? -13.164 -9.034 16.546 1.00 51.12 226 LEU A C 1
ATOM 1711 O O . LEU A 1 226 ? -13.002 -9.459 15.400 1.00 51.12 226 LEU A O 1
ATOM 1715 N N . LYS A 1 227 ? -14.194 -9.432 17.300 1.00 41.09 227 LYS A N 1
ATOM 1716 C CA . LYS A 1 227 ? -15.247 -10.344 16.840 1.00 41.09 227 LYS A CA 1
ATOM 1717 C C . LYS A 1 227 ? -16.051 -9.688 15.715 1.00 41.09 227 LYS A C 1
ATOM 1719 O O . LYS A 1 227 ? -16.623 -8.622 15.895 1.00 41.09 227 LYS A O 1
ATOM 1724 N N . GLY A 1 228 ? -16.139 -10.362 14.569 1.00 48.81 228 GLY A N 1
ATOM 1725 C CA . GLY A 1 228 ? -17.051 -10.021 13.470 1.00 48.81 228 GLY A CA 1
ATOM 1726 C C . GLY A 1 228 ? -16.556 -8.946 12.497 1.00 48.81 228 GLY A C 1
ATOM 1727 O O . GLY A 1 228 ? -16.715 -9.127 11.295 1.00 48.81 228 GLY A O 1
ATOM 1728 N N . VAL A 1 229 ? -15.904 -7.882 12.977 1.00 50.84 229 VAL A N 1
ATOM 1729 C CA . VAL A 1 229 ? -15.647 -6.663 12.179 1.00 50.84 229 VAL A CA 1
ATOM 1730 C C . VAL A 1 229 ? -14.768 -6.879 10.935 1.00 50.84 229 VAL A C 1
ATOM 1732 O O . VAL A 1 229 ? -15.014 -6.242 9.924 1.00 50.84 229 VAL A O 1
ATOM 1735 N N . LEU A 1 230 ? -13.770 -7.775 10.944 1.00 55.19 230 LEU A N 1
ATOM 1736 C CA . LEU A 1 230 ? -12.813 -7.919 9.818 1.00 55.19 230 LEU A CA 1
ATOM 1737 C C . LEU A 1 230 ? -12.740 -9.328 9.199 1.00 55.19 230 LEU A C 1
ATOM 1739 O O . LEU A 1 230 ? -11.927 -9.586 8.306 1.00 55.19 230 LEU A O 1
ATOM 1743 N N . THR A 1 231 ? -13.581 -10.265 9.642 1.00 54.66 231 THR A N 1
ATOM 1744 C CA . THR A 1 231 ? -13.524 -11.676 9.224 1.00 54.66 231 THR A CA 1
ATOM 1745 C C . THR A 1 231 ? -14.758 -12.089 8.430 1.00 54.66 231 THR A C 1
ATOM 1747 O O . THR A 1 231 ? -15.874 -11.935 8.907 1.00 54.66 231 THR A O 1
ATOM 1750 N N . GLY A 1 232 ? -14.562 -12.697 7.255 1.00 61.53 232 GLY A N 1
ATOM 1751 C CA . GLY A 1 232 ? -15.651 -13.297 6.465 1.00 61.53 232 GLY A CA 1
ATOM 1752 C C . GLY A 1 232 ? -16.213 -12.429 5.333 1.00 61.53 232 GLY A C 1
ATOM 1753 O O . GLY A 1 232 ? -17.114 -12.872 4.627 1.00 61.53 232 GLY A O 1
ATOM 1754 N N . PHE A 1 233 ? -15.664 -11.235 5.103 1.00 69.25 233 PHE A N 1
ATOM 1755 C CA . PHE A 1 233 ? -16.048 -10.383 3.975 1.00 69.25 233 PHE A CA 1
ATOM 1756 C C . PHE A 1 233 ? -15.620 -10.990 2.634 1.00 69.25 233 PHE A C 1
ATOM 1758 O O . PHE A 1 233 ? -14.493 -11.466 2.480 1.00 69.25 233 PHE A O 1
ATOM 1765 N N . THR A 1 234 ? -16.538 -10.972 1.666 1.00 73.56 234 THR A N 1
ATOM 1766 C CA . THR A 1 234 ? -16.382 -11.622 0.353 1.00 73.56 234 THR A CA 1
ATOM 1767 C C . THR A 1 234 ? -16.598 -10.694 -0.841 1.00 73.56 234 THR A C 1
ATOM 1769 O O . THR A 1 234 ? -16.347 -11.128 -1.965 1.00 73.56 234 THR A O 1
ATOM 1772 N N . THR A 1 235 ? -17.038 -9.449 -0.624 1.00 86.00 235 THR A N 1
ATOM 1773 C CA . THR A 1 235 ? -17.304 -8.455 -1.677 1.00 86.00 235 THR A CA 1
ATOM 1774 C C . THR A 1 235 ? -16.906 -7.043 -1.225 1.00 86.00 235 THR A C 1
ATOM 1776 O O . THR A 1 235 ? -16.740 -6.796 -0.026 1.00 86.00 235 THR A O 1
ATOM 1779 N N . GLU A 1 236 ? -16.713 -6.130 -2.180 1.00 87.56 236 GLU A N 1
ATOM 1780 C CA . GLU A 1 236 ? -16.276 -4.747 -1.926 1.00 87.56 236 GLU A CA 1
ATOM 1781 C C . GLU A 1 236 ? -17.397 -3.880 -1.321 1.00 87.56 236 GLU A C 1
ATOM 1783 O O . GLU A 1 236 ? -17.113 -2.981 -0.526 1.00 87.56 236 GLU A O 1
ATOM 1788 N N . GLU A 1 237 ? -18.663 -4.177 -1.639 1.00 88.94 237 GLU A N 1
ATOM 1789 C CA . GLU A 1 237 ? -19.836 -3.477 -1.100 1.00 88.94 237 GLU A CA 1
ATOM 1790 C C . GLU A 1 237 ? -19.912 -3.676 0.412 1.00 88.94 237 GLU A C 1
ATOM 1792 O O . GLU A 1 237 ? -19.890 -2.701 1.151 1.00 88.94 237 GLU A O 1
ATOM 1797 N N . LYS A 1 238 ? -19.832 -4.928 0.890 1.00 87.06 238 LYS A N 1
ATOM 1798 C CA . LYS A 1 238 ? -19.862 -5.234 2.332 1.00 87.06 238 LYS A CA 1
ATOM 1799 C C . LYS A 1 238 ? -18.714 -4.587 3.112 1.00 87.06 238 LYS A C 1
ATOM 1801 O O . LYS A 1 238 ? -18.856 -4.318 4.299 1.00 87.06 238 LYS A O 1
ATOM 1806 N N . LEU A 1 239 ? -17.568 -4.368 2.461 1.00 87.31 239 LEU A N 1
ATOM 1807 C CA . LEU A 1 239 ? -16.442 -3.633 3.042 1.00 87.31 239 LEU A CA 1
ATOM 1808 C C . LEU A 1 239 ? -16.736 -2.130 3.134 1.00 87.31 239 LEU A C 1
ATOM 1810 O O . LEU A 1 239 ? -16.386 -1.493 4.122 1.00 87.31 239 LEU A O 1
ATOM 1814 N N . SER A 1 240 ? -17.396 -1.572 2.120 1.00 89.06 240 SER A N 1
ATOM 1815 C CA . SER A 1 240 ? -17.804 -0.164 2.091 1.00 89.06 240 SER A CA 1
ATOM 1816 C C . SER A 1 240 ? -18.945 0.122 3.075 1.00 89.06 240 SER A C 1
ATOM 1818 O O . SER A 1 240 ? -18.907 1.146 3.758 1.00 89.06 240 SER A O 1
ATOM 1820 N N . ASP A 1 241 ? -19.905 -0.798 3.211 1.00 89.50 241 ASP A N 1
ATOM 1821 C CA . ASP A 1 241 ? -20.989 -0.740 4.200 1.00 89.50 241 ASP A CA 1
ATOM 1822 C C . ASP A 1 241 ? -20.422 -0.714 5.624 1.00 89.50 241 ASP A C 1
ATOM 1824 O O . ASP A 1 241 ? -20.762 0.172 6.407 1.00 89.50 241 ASP A O 1
ATOM 1828 N N . LEU A 1 242 ? -19.484 -1.619 5.932 1.00 88.12 242 LEU A N 1
ATOM 1829 C CA . LEU A 1 242 ? -18.789 -1.672 7.219 1.00 88.12 242 LEU A CA 1
ATOM 1830 C C . LEU A 1 242 ? -18.045 -0.363 7.530 1.00 88.12 242 LEU A C 1
ATOM 1832 O O . LEU A 1 242 ? -18.138 0.155 8.638 1.00 88.12 242 LEU A O 1
ATOM 1836 N N . ILE A 1 243 ? -17.308 0.182 6.557 1.00 91.12 243 ILE A N 1
ATOM 1837 C CA . ILE A 1 243 ? -16.568 1.443 6.724 1.00 91.12 243 ILE A CA 1
ATOM 1838 C C . ILE A 1 243 ? -17.530 2.629 6.912 1.00 91.12 243 ILE A C 1
ATOM 1840 O O . ILE A 1 243 ? -17.228 3.558 7.662 1.00 91.12 243 ILE A O 1
ATOM 1844 N N . SER A 1 244 ? -18.702 2.590 6.275 1.00 92.81 244 SER A N 1
ATOM 1845 C CA . SER A 1 244 ? -19.750 3.602 6.441 1.00 92.81 244 SER A CA 1
ATOM 1846 C C . SER A 1 244 ? -20.438 3.503 7.808 1.00 92.81 244 SER A C 1
ATOM 1848 O O . SER A 1 244 ? -20.701 4.533 8.430 1.00 92.81 244 SER A O 1
ATOM 1850 N N . GLU A 1 245 ? -20.691 2.288 8.307 1.00 92.75 245 GLU A N 1
ATOM 1851 C CA . GLU A 1 245 ? -21.185 2.049 9.669 1.00 92.75 245 GLU A CA 1
ATOM 1852 C C . GLU A 1 245 ? -20.167 2.523 10.713 1.00 92.75 245 GLU A C 1
ATOM 1854 O O . GLU A 1 245 ? -20.525 3.286 11.608 1.00 92.75 245 GLU A O 1
ATOM 1859 N N . TYR A 1 246 ? -18.892 2.169 10.536 1.00 93.12 246 TYR A N 1
ATOM 1860 C CA . TYR A 1 246 ? -17.790 2.624 11.379 1.00 93.12 246 TYR A CA 1
ATOM 1861 C C . TYR A 1 246 ? -17.719 4.153 11.480 1.00 93.12 246 TYR A C 1
ATOM 1863 O O . TYR A 1 246 ? -17.728 4.697 12.582 1.00 93.12 246 TYR A O 1
ATOM 1871 N N . LEU A 1 247 ? -17.684 4.864 10.345 1.00 94.81 247 LEU A N 1
ATOM 1872 C CA . LEU A 1 247 ? -17.618 6.329 10.339 1.00 94.81 247 LEU A CA 1
ATOM 1873 C C . LEU A 1 247 ? -18.853 6.953 11.002 1.00 94.81 247 LEU A C 1
ATOM 1875 O O . LEU A 1 247 ? -18.729 7.900 11.781 1.00 94.81 247 LEU A O 1
ATOM 1879 N N . LYS A 1 248 ? -20.045 6.404 10.750 1.00 95.94 248 LYS A N 1
ATOM 1880 C CA . LYS A 1 248 ? -21.282 6.841 11.408 1.00 95.94 248 LYS A CA 1
ATOM 1881 C C . LYS A 1 248 ? -21.202 6.672 12.929 1.00 95.94 248 LYS A C 1
ATOM 1883 O O . LYS A 1 248 ? -21.509 7.622 13.648 1.00 95.94 248 LYS A O 1
ATOM 1888 N N . ASP A 1 249 ? -20.788 5.502 13.410 1.00 93.69 249 ASP A N 1
ATOM 1889 C CA . ASP A 1 249 ? -20.679 5.208 14.841 1.00 93.69 249 ASP A CA 1
ATOM 1890 C C . ASP A 1 249 ? -19.564 6.046 15.502 1.00 93.69 249 ASP A C 1
ATOM 1892 O O . ASP A 1 249 ? -19.771 6.565 16.600 1.00 93.69 249 ASP A O 1
ATOM 1896 N N . PHE A 1 250 ? -18.435 6.287 14.817 1.00 94.12 250 PHE A N 1
ATOM 1897 C CA . PHE A 1 250 ? -17.382 7.213 15.264 1.00 94.12 250 PHE A CA 1
ATOM 1898 C C . PHE A 1 250 ? -17.948 8.618 15.478 1.00 94.12 250 PHE A C 1
ATOM 1900 O O . PHE A 1 250 ? -17.799 9.200 16.551 1.00 94.12 250 PHE A O 1
ATOM 1907 N N . LYS A 1 251 ? -18.654 9.155 14.474 1.00 95.88 251 LYS A N 1
ATOM 1908 C CA . LYS A 1 251 ? -19.246 10.501 14.516 1.00 95.88 251 LYS A CA 1
ATOM 1909 C C . LYS A 1 251 ? -20.291 10.670 15.621 1.00 95.88 251 LYS A C 1
ATOM 1911 O O . LYS A 1 251 ? -20.534 11.787 16.068 1.00 95.88 251 LYS A O 1
ATOM 1916 N N . GLN A 1 252 ? -20.915 9.573 16.043 1.00 95.94 252 GLN A N 1
ATOM 1917 C CA . GLN A 1 252 ? -21.896 9.535 17.128 1.00 95.94 252 GLN A CA 1
ATOM 1918 C C . GLN A 1 252 ? -21.267 9.240 18.505 1.00 95.94 252 GLN A C 1
ATOM 1920 O O . GLN A 1 252 ? -21.992 9.192 19.495 1.00 95.94 252 GLN A O 1
ATOM 1925 N N . GLY A 1 253 ? -19.944 9.048 18.590 1.00 93.25 253 GLY A N 1
ATOM 1926 C CA . GLY A 1 253 ? -19.250 8.702 19.836 1.00 93.25 253 GLY A CA 1
ATOM 1927 C C . GLY A 1 253 ? -19.538 7.279 20.332 1.00 93.25 253 GLY A C 1
ATOM 1928 O O . GLY A 1 253 ? -19.390 6.998 21.517 1.00 93.25 253 GLY A O 1
ATOM 1929 N N . LEU A 1 254 ? -19.974 6.377 19.448 1.00 92.00 254 LEU A N 1
ATOM 1930 C CA . LEU A 1 254 ? -20.476 5.044 19.800 1.00 92.00 254 LEU A CA 1
ATOM 1931 C C . LEU A 1 254 ? -19.424 3.926 19.714 1.00 92.00 2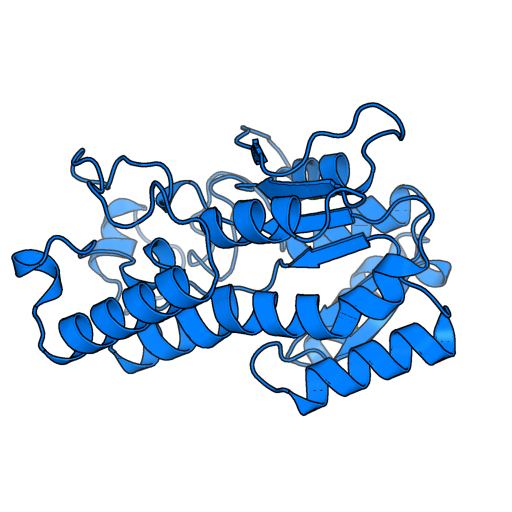54 LEU A C 1
ATOM 1933 O O . LEU A 1 254 ? -19.778 2.763 19.875 1.00 92.00 254 LEU A O 1
ATOM 1937 N N . LEU A 1 255 ? -18.146 4.244 19.473 1.00 86.94 255 LEU A N 1
ATOM 1938 C CA . LEU A 1 255 ? -17.093 3.247 19.217 1.00 86.94 255 LEU A CA 1
ATOM 1939 C C . LEU A 1 255 ? -17.077 2.102 20.241 1.00 86.94 255 LEU A C 1
ATOM 1941 O O . LEU A 1 255 ? -17.239 0.941 19.869 1.00 86.94 255 LEU A O 1
ATOM 1945 N N . GLU A 1 256 ? -16.956 2.432 21.528 1.00 85.12 256 GLU A N 1
ATOM 1946 C CA . GLU A 1 256 ? -16.900 1.437 22.603 1.00 85.12 256 GLU A CA 1
ATOM 1947 C C . GLU A 1 256 ? -18.207 0.639 22.729 1.00 85.12 256 GLU A C 1
ATOM 1949 O O . GLU A 1 256 ? -18.180 -0.591 22.801 1.00 85.12 256 GLU A O 1
ATOM 1954 N N . SER A 1 257 ? -19.360 1.319 22.704 1.00 86.38 257 SER A N 1
ATOM 1955 C CA . SER A 1 257 ? -20.679 0.687 22.876 1.00 86.38 257 SER A CA 1
ATOM 1956 C C . SER A 1 257 ? -21.057 -0.245 21.719 1.00 86.38 257 SER A C 1
ATOM 1958 O O . SER A 1 257 ? -21.871 -1.152 21.890 1.00 86.38 257 SER A O 1
ATOM 1960 N N . LYS A 1 258 ? -20.430 -0.048 20.558 1.00 85.12 258 LYS A N 1
ATOM 1961 C CA . LYS A 1 258 ? -20.573 -0.854 19.341 1.00 85.12 258 LYS A CA 1
ATOM 1962 C C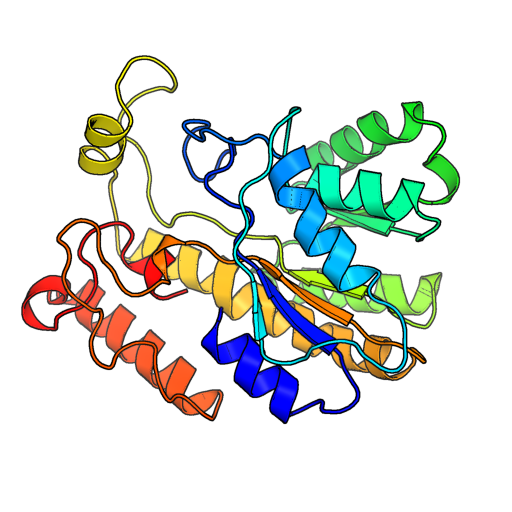 . LYS A 1 258 ? -19.473 -1.901 19.160 1.00 85.12 258 LYS A C 1
ATOM 1964 O O . LYS A 1 258 ? -19.573 -2.732 18.262 1.00 85.12 258 LYS A O 1
ATOM 1969 N N . GLY A 1 259 ? -18.453 -1.905 20.021 1.00 80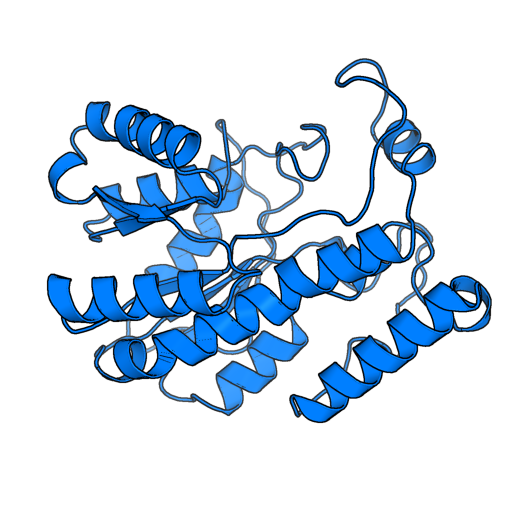.69 259 GLY A N 1
ATOM 1970 C CA . GLY A 1 259 ? -17.343 -2.858 19.962 1.00 80.69 259 GLY A CA 1
ATOM 1971 C C . GLY A 1 259 ? -16.306 -2.570 18.871 1.00 80.69 259 GLY A C 1
ATOM 1972 O O . GLY A 1 259 ? -15.543 -3.470 18.515 1.00 80.69 259 GLY A O 1
ATOM 1973 N N . TRP A 1 260 ? -16.261 -1.341 18.351 1.00 84.81 260 TRP A N 1
ATOM 1974 C CA . TRP A 1 260 ? -15.151 -0.866 17.523 1.00 84.81 260 TRP A CA 1
ATOM 1975 C C . TRP A 1 260 ? -13.874 -0.728 18.376 1.00 84.81 260 TRP A C 1
ATOM 1977 O O . TRP A 1 260 ? -13.976 -0.516 19.589 1.00 84.81 260 TRP A O 1
ATOM 1987 N N . PRO A 1 261 ? -12.666 -0.818 17.783 1.00 81.12 261 PRO A N 1
ATOM 1988 C CA . PRO A 1 261 ? -11.437 -0.512 18.512 1.00 81.12 261 PRO A CA 1
ATOM 1989 C C . PRO A 1 261 ? -11.488 0.937 19.014 1.00 81.12 261 PRO A C 1
ATOM 1991 O O . PRO A 1 261 ? -11.923 1.823 18.282 1.00 81.12 261 PRO A O 1
ATOM 1994 N N . THR A 1 262 ? -11.050 1.197 20.243 1.00 80.44 262 THR A N 1
ATOM 1995 C CA . THR A 1 262 ? -11.075 2.543 20.857 1.00 80.44 262 THR A CA 1
ATOM 1996 C C . THR A 1 262 ? -9.704 3.221 20.903 1.00 80.44 262 THR A C 1
ATOM 1998 O O . THR A 1 262 ? -9.597 4.353 21.363 1.00 80.44 262 THR A O 1
ATOM 2001 N N . CYS A 1 263 ? -8.666 2.539 20.417 1.00 78.12 263 CYS A N 1
ATOM 2002 C CA . CYS A 1 263 ? -7.323 3.068 20.216 1.00 78.12 263 CYS A CA 1
ATOM 2003 C C . CYS A 1 263 ? -6.838 2.647 18.825 1.00 78.12 263 CYS A C 1
ATOM 2005 O O . CYS A 1 263 ? -6.977 1.484 18.440 1.00 78.12 263 CYS A O 1
ATOM 2007 N N . LEU A 1 264 ? -6.294 3.598 18.064 1.00 81.12 264 LEU A N 1
ATOM 2008 C CA . LEU A 1 264 ? -5.951 3.451 16.649 1.00 81.12 264 LEU A CA 1
ATOM 2009 C C . LEU A 1 264 ? -7.120 2.888 15.838 1.00 81.12 264 LEU A C 1
ATOM 2011 O O . LEU A 1 264 ? -6.955 1.987 15.010 1.00 81.12 264 LEU A O 1
ATOM 2015 N N . SER A 1 265 ? -8.311 3.425 16.096 1.00 87.44 265 SER A N 1
ATOM 2016 C CA . SER A 1 265 ? -9.586 2.921 15.602 1.00 87.44 265 SER A CA 1
ATOM 2017 C C . SER A 1 265 ? -9.612 2.892 14.077 1.00 87.44 265 SER A C 1
ATOM 2019 O O . SER A 1 265 ? -9.733 1.830 13.461 1.00 87.44 265 SER A O 1
ATOM 2021 N N . ALA A 1 266 ? -9.349 4.042 13.448 1.00 90.81 266 ALA A N 1
ATOM 2022 C CA . ALA A 1 266 ? -9.420 4.173 11.995 1.00 90.81 266 ALA A CA 1
ATOM 2023 C C . ALA A 1 266 ? -8.312 3.391 11.286 1.00 90.81 266 ALA A C 1
ATOM 2025 O O . ALA A 1 266 ? -8.544 2.783 10.243 1.00 90.81 266 ALA A O 1
ATOM 2026 N N . TYR A 1 267 ? -7.118 3.369 11.881 1.00 87.69 267 TYR A N 1
ATOM 2027 C CA . TYR A 1 267 ? -5.982 2.601 11.381 1.00 87.69 267 TYR A CA 1
ATOM 2028 C C . TYR A 1 267 ? -6.263 1.095 11.394 1.00 87.69 267 TYR A C 1
ATOM 2030 O O . TYR A 1 267 ? -5.946 0.397 10.432 1.00 87.69 267 TYR A O 1
ATOM 2038 N N . THR A 1 268 ? -6.913 0.608 12.452 1.00 84.69 268 THR A N 1
ATOM 2039 C CA . THR A 1 268 ? -7.300 -0.798 12.617 1.00 84.69 268 THR A CA 1
ATOM 2040 C C . THR A 1 268 ? -8.466 -1.195 11.708 1.00 84.69 268 THR A C 1
ATOM 2042 O O . THR A 1 268 ? -8.532 -2.340 11.273 1.00 84.69 268 THR A O 1
ATOM 2045 N N . VAL A 1 269 ? -9.372 -0.276 11.364 1.00 87.50 269 VAL A N 1
ATOM 2046 C CA . VAL A 1 269 ? -10.446 -0.548 10.388 1.00 87.50 269 VAL A CA 1
ATOM 2047 C C . VAL A 1 269 ? -9.942 -0.509 8.932 1.00 87.50 269 VAL A C 1
ATOM 2049 O O . VAL A 1 269 ? -10.516 -1.183 8.074 1.00 87.50 269 VAL A O 1
ATOM 2052 N N . SER A 1 270 ? -8.865 0.237 8.644 1.00 86.75 270 SER A N 1
ATOM 2053 C CA . SER A 1 270 ? -8.376 0.505 7.276 1.00 86.75 270 SER A CA 1
ATOM 2054 C C . SER A 1 270 ? -7.741 -0.661 6.510 1.00 86.75 270 SER A C 1
ATOM 2056 O O . SER A 1 270 ? -7.942 -0.719 5.275 1.00 86.75 270 SER A O 1
#

Mean predicted aligned error: 7.48 Å

Secondary structure (DSSP, 8-state):
-HHHHHHHHHH-TTSEEEEEE--SB-SGGGTT--SB-HHHHHHHHHHHHTPPTTS---S-EEE-------S-HHHHHHHHHHHTT--EEEEESSHHHHHHHHHHHIIIIIGGGEEEEE--TT-HHHHHHHHHHHHHHHS--SEEEE-----S-EESS-TTSS-HHHHHTTEEP-HHHHHHHHHHHTHHHHHHHHHHHHHHTTSSS-EEEEE--STTSS--TTS---TTTTSS--SHHHHHHHHHHHHHHHHTT-HHHHT--SSSHHHHH-

Solvent-accessible surface area (backbone atoms only — not comparable to full-atom values): 14770 Å² total; per-residue (Å²): 67,69,51,58,31,36,37,48,18,70,75,37,73,86,34,34,18,31,27,33,26,45,54,59,39,27,30,82,66,55,64,51,67,34,86,31,21,5,37,30,26,14,51,58,58,41,51,63,63,68,48,60,87,95,75,58,74,52,44,47,77,46,81,66,87,63,78,61,78,62,59,47,37,69,60,31,33,45,51,55,40,30,75,74,70,38,76,32,73,46,68,22,69,52,56,68,64,34,52,54,53,51,55,67,48,39,79,71,79,39,49,96,27,55,48,76,48,61,37,38,58,74,38,70,68,35,43,49,51,44,40,52,48,40,42,75,76,62,67,39,35,48,71,45,71,41,64,69,66,54,42,24,60,49,66,86,66,80,81,88,84,76,57,78,76,63,52,63,78,45,44,46,74,48,68,67,36,28,51,51,15,32,40,31,38,30,54,5,41,49,52,49,46,65,63,40,43,74,29,25,70,67,32,95,65,21,27,37,37,36,56,53,58,67,71,64,60,63,44,48,102,84,68,46,62,66,74,69,83,75,64,86,71,74,53,72,64,66,53,50,51,50,53,50,51,50,52,54,34,51,73,69,71,34,31,67,87,70,67,45,61,85,69,59,36,38,44,51,72,36

pLDDT: mean 79.76, std 16.46, range [25.16, 97.81]